Protein AF-A0A086QEW6-F1 (afdb_monomer_lite)

Structure (mmCIF, N/CA/C/O backbone):
data_AF-A0A086QEW6-F1
#
_entry.id   AF-A0A086QEW6-F1
#
loop_
_atom_site.group_PDB
_atom_site.id
_atom_site.type_symbol
_atom_site.label_atom_id
_atom_site.label_alt_id
_atom_site.label_comp_id
_atom_site.label_asym_id
_atom_site.label_entity_id
_atom_site.label_seq_id
_atom_site.pdbx_PDB_ins_code
_atom_site.Cartn_x
_atom_site.Cartn_y
_atom_site.Cartn_z
_atom_site.occupancy
_atom_site.B_iso_or_equiv
_atom_site.auth_seq_id
_atom_site.auth_comp_id
_atom_site.auth_asym_id
_atom_site.auth_atom_id
_atom_site.pdbx_PDB_model_num
ATOM 1 N N . MET A 1 1 ? -3.898 66.338 -15.131 1.00 36.84 1 MET A N 1
ATOM 2 C CA . MET A 1 1 ? -3.614 65.567 -13.902 1.00 36.84 1 MET A CA 1
ATOM 3 C C . MET A 1 1 ? -2.207 65.003 -14.066 1.00 36.84 1 MET A C 1
ATOM 5 O O . MET A 1 1 ? -2.053 64.016 -14.761 1.00 36.84 1 MET A O 1
ATOM 9 N N . ALA A 1 2 ? -1.176 65.833 -13.864 1.00 29.80 2 ALA A N 1
ATOM 10 C CA . ALA A 1 2 ? -0.427 65.962 -12.598 1.00 29.80 2 ALA A CA 1
ATOM 11 C C . ALA A 1 2 ? 0.263 64.630 -12.236 1.00 29.80 2 ALA A C 1
ATOM 13 O O . ALA A 1 2 ? -0.422 63.627 -12.125 1.00 29.80 2 ALA A O 1
ATOM 14 N N . GLY A 1 3 ? 1.574 64.505 -12.060 1.00 29.88 3 GLY A N 1
ATOM 15 C CA . GLY A 1 3 ? 2.695 65.442 -12.003 1.00 29.88 3 GLY A CA 1
ATOM 16 C C . GLY A 1 3 ? 3.994 64.651 -12.266 1.00 29.88 3 GLY A C 1
ATOM 17 O O . GLY A 1 3 ? 3.956 63.431 -12.387 1.00 29.88 3 GLY A O 1
ATOM 18 N N . LEU A 1 4 ? 5.103 65.336 -12.563 1.00 32.19 4 LEU A N 1
ATOM 19 C CA . LEU A 1 4 ? 6.186 65.602 -11.592 1.00 32.19 4 LEU A CA 1
ATOM 20 C C . LEU A 1 4 ? 6.833 64.292 -11.116 1.00 32.19 4 LEU A C 1
ATOM 22 O O . LEU A 1 4 ? 6.209 63.511 -10.416 1.00 32.19 4 LEU A O 1
ATOM 26 N N . ALA A 1 5 ? 8.068 63.967 -11.486 1.00 34.91 5 ALA A N 1
ATOM 27 C CA . ALA A 1 5 ? 9.321 64.542 -10.979 1.00 34.91 5 ALA A CA 1
ATOM 28 C C . ALA A 1 5 ? 10.409 63.494 -11.349 1.00 34.91 5 ALA A C 1
ATOM 30 O O . ALA A 1 5 ? 10.076 62.327 -11.514 1.00 34.91 5 ALA A O 1
ATOM 31 N N . SER A 1 6 ? 11.713 63.715 -11.468 1.00 31.14 6 SER A N 1
ATOM 32 C CA . SER A 1 6 ? 12.613 64.840 -11.256 1.00 31.14 6 SER A CA 1
ATOM 33 C C . SER A 1 6 ? 14.018 64.305 -11.596 1.00 31.14 6 SER A C 1
ATOM 35 O O . SER A 1 6 ? 14.408 63.256 -11.097 1.00 31.14 6 SER A O 1
ATOM 37 N N . LEU A 1 7 ? 14.727 65.027 -12.463 1.00 31.92 7 LEU A N 1
ATOM 38 C CA . LEU A 1 7 ? 16.133 65.456 -12.338 1.00 31.92 7 LEU A CA 1
ATOM 39 C C . LEU A 1 7 ? 17.183 64.534 -11.685 1.00 31.92 7 LEU A C 1
ATOM 41 O O . LEU A 1 7 ? 17.153 64.314 -10.479 1.00 31.92 7 LEU A O 1
ATOM 45 N N . ALA A 1 8 ? 18.227 64.221 -12.465 1.00 32.44 8 ALA A N 1
ATOM 46 C CA . ALA A 1 8 ? 19.646 64.558 -12.215 1.00 32.44 8 ALA A CA 1
ATOM 47 C C . ALA A 1 8 ? 20.448 64.065 -13.445 1.00 32.44 8 ALA A C 1
ATOM 49 O O . ALA A 1 8 ? 20.513 62.867 -13.688 1.00 32.44 8 ALA A O 1
ATOM 50 N N . SER A 1 9 ? 20.803 64.901 -14.431 1.00 31.95 9 SER A N 1
ATOM 51 C CA . SER A 1 9 ? 21.969 65.813 -14.470 1.00 31.95 9 SER A CA 1
ATOM 52 C C . SER A 1 9 ? 23.297 65.096 -14.144 1.00 31.95 9 SER A C 1
ATOM 54 O O . SER A 1 9 ? 23.337 64.287 -13.232 1.00 31.95 9 SER A O 1
ATOM 56 N N . VAL A 1 10 ? 24.454 65.298 -14.777 1.00 34.16 10 VAL A N 1
ATOM 57 C CA . VAL A 1 10 ? 24.991 66.145 -15.859 1.00 34.16 10 VAL A CA 1
ATOM 58 C C . VAL A 1 10 ? 26.466 65.688 -15.992 1.00 34.16 10 VAL A C 1
ATOM 60 O O . VAL A 1 10 ? 27.048 65.245 -15.004 1.00 34.16 10 VAL A O 1
ATOM 63 N N . GLY A 1 11 ? 27.100 65.839 -17.162 1.00 31.45 11 GLY A N 1
ATOM 64 C CA . GLY A 1 11 ? 28.573 65.835 -17.276 1.00 31.45 11 GLY A CA 1
ATOM 65 C C . GLY A 1 11 ? 29.092 65.132 -18.533 1.00 31.45 11 GLY A C 1
ATOM 66 O O . GLY A 1 11 ? 29.383 63.946 -18.500 1.00 31.45 11 GLY A O 1
ATOM 67 N N . ALA A 1 12 ? 29.020 65.770 -19.705 1.00 34.31 12 ALA A N 1
ATOM 68 C CA . ALA A 1 12 ? 30.119 66.553 -20.301 1.00 34.31 12 ALA A CA 1
ATOM 69 C C . ALA A 1 12 ? 31.314 65.670 -20.733 1.00 34.31 12 ALA A C 1
ATOM 71 O O . ALA A 1 12 ? 32.112 65.225 -19.922 1.00 34.31 12 ALA A O 1
ATOM 72 N N . LEU A 1 13 ? 31.357 65.250 -22.003 1.00 35.09 13 LEU A N 1
ATOM 73 C CA . LEU A 1 13 ? 32.119 65.906 -23.083 1.00 35.09 13 LEU A CA 1
ATOM 74 C C . LEU A 1 13 ? 33.605 66.121 -22.756 1.00 35.09 13 LEU A C 1
ATOM 76 O O . LEU A 1 13 ? 33.936 67.005 -21.978 1.00 35.09 13 LEU A O 1
ATOM 80 N N . ARG A 1 14 ? 34.473 65.430 -23.507 1.00 31.11 14 ARG A N 1
ATOM 81 C CA . ARG A 1 14 ? 35.372 65.987 -24.547 1.00 31.11 14 ARG A CA 1
ATOM 82 C C . ARG A 1 14 ? 36.766 65.360 -24.510 1.00 31.11 14 ARG A C 1
ATOM 84 O O . ARG A 1 14 ? 37.541 65.605 -23.601 1.00 31.11 14 ARG A O 1
ATOM 91 N N . GLY A 1 15 ? 37.098 64.728 -25.636 1.00 35.12 15 GLY A N 1
ATOM 92 C CA . GLY A 1 15 ? 38.413 64.820 -26.265 1.00 35.12 15 GLY A CA 1
ATOM 93 C C . GLY A 1 15 ? 39.484 63.864 -25.755 1.00 35.12 15 GLY A C 1
ATOM 94 O O . GLY A 1 15 ? 40.016 64.062 -24.678 1.00 35.12 15 GLY A O 1
ATOM 95 N N . MET A 1 16 ? 39.906 62.926 -26.609 1.00 34.25 16 MET A N 1
ATOM 96 C CA . MET A 1 16 ? 41.301 62.852 -27.069 1.00 34.25 16 MET A CA 1
ATOM 97 C C . MET A 1 16 ? 41.487 61.740 -28.113 1.00 34.25 16 MET A C 1
ATOM 99 O O . MET A 1 16 ? 41.335 60.562 -27.834 1.00 34.25 16 MET A O 1
ATOM 103 N N . ARG A 1 17 ? 41.803 62.203 -29.328 1.00 31.56 17 ARG A N 1
ATOM 104 C CA . ARG A 1 17 ? 42.770 61.679 -30.309 1.00 31.56 17 ARG A CA 1
ATOM 105 C C . ARG A 1 17 ? 42.848 60.164 -30.565 1.00 31.56 17 ARG A C 1
ATOM 107 O O . ARG A 1 17 ? 43.294 59.381 -29.738 1.00 31.56 17 ARG A O 1
ATOM 114 N N . LEU A 1 18 ? 42.584 59.835 -31.831 1.00 43.19 18 LEU A N 1
ATOM 115 C CA . LEU A 1 18 ? 43.129 58.695 -32.573 1.00 43.19 18 LEU A CA 1
ATOM 116 C C . LEU A 1 18 ? 44.642 58.531 -32.319 1.00 43.19 18 LEU A C 1
ATOM 118 O O . LEU A 1 18 ? 45.401 59.480 -32.517 1.00 43.19 18 LEU A O 1
ATOM 122 N N . VAL A 1 19 ? 45.069 57.323 -31.943 1.00 48.19 19 VAL A N 1
ATOM 123 C CA . VAL A 1 19 ? 46.477 56.887 -31.893 1.00 48.19 19 VAL A CA 1
ATOM 124 C C . VAL A 1 19 ? 46.577 55.542 -32.639 1.00 48.19 19 VAL A C 1
ATOM 126 O O . VAL A 1 19 ? 45.661 54.727 -32.511 1.00 48.19 19 VAL A O 1
ATOM 129 N N . PRO A 1 20 ? 47.608 55.328 -33.483 1.00 41.19 20 PRO A N 1
ATOM 130 C CA . PRO A 1 20 ? 47.585 54.319 -34.537 1.00 41.19 20 PRO A CA 1
ATOM 131 C C . PRO A 1 20 ? 47.964 52.911 -34.061 1.00 41.19 20 PRO A C 1
ATOM 133 O O . PRO A 1 20 ? 48.562 52.704 -33.008 1.00 41.19 20 PRO A O 1
ATOM 136 N N . ALA A 1 21 ? 47.616 51.939 -34.902 1.00 46.97 21 ALA A N 1
ATOM 137 C CA . ALA A 1 21 ? 47.923 50.525 -34.766 1.00 46.97 21 ALA A CA 1
ATOM 138 C C . ALA A 1 21 ? 49.437 50.245 -34.757 1.00 46.97 21 ALA A C 1
ATOM 140 O O . ALA A 1 21 ? 50.081 50.409 -35.787 1.00 46.97 21 ALA A O 1
ATOM 141 N N . ALA A 1 22 ? 49.979 49.774 -33.627 1.00 47.50 22 ALA A N 1
ATOM 142 C CA . ALA A 1 22 ? 51.175 48.921 -33.559 1.00 47.50 22 ALA A CA 1
ATOM 143 C C . ALA A 1 22 ? 51.488 48.514 -32.105 1.00 47.50 22 ALA A C 1
ATOM 145 O O . ALA A 1 22 ? 52.197 49.238 -31.419 1.00 47.50 22 ALA A O 1
ATOM 146 N N . HIS A 1 23 ? 50.996 47.354 -31.655 1.00 39.06 23 HIS A N 1
ATOM 147 C CA . HIS A 1 23 ? 51.712 46.392 -30.788 1.00 39.06 23 HIS A CA 1
ATOM 148 C C . HIS A 1 23 ? 50.761 45.250 -30.402 1.00 39.06 23 HIS A C 1
ATOM 150 O O . HIS A 1 23 ? 50.072 45.279 -29.384 1.00 39.06 23 HIS A O 1
ATOM 156 N N . LEU A 1 24 ? 50.708 44.232 -31.259 1.00 44.16 24 LEU A N 1
ATOM 157 C CA . LEU A 1 24 ? 50.119 42.936 -30.941 1.00 44.16 24 LEU A CA 1
ATOM 158 C C . LEU A 1 24 ? 51.114 42.155 -30.071 1.00 44.16 24 LEU A C 1
ATOM 160 O O . LEU A 1 24 ? 51.988 41.469 -30.593 1.00 44.16 24 LEU A O 1
ATOM 164 N N . LEU A 1 25 ? 50.978 42.249 -28.749 1.00 43.09 25 LEU A N 1
ATOM 165 C CA . LEU A 1 25 ? 51.459 41.203 -27.847 1.00 43.09 25 LEU A CA 1
ATOM 166 C C . LEU A 1 25 ? 50.307 40.219 -27.641 1.00 43.09 25 LEU A C 1
ATOM 168 O O . LEU A 1 25 ? 49.244 40.624 -27.165 1.00 43.09 25 LEU A O 1
ATOM 172 N N . PRO A 1 26 ? 50.459 38.939 -28.004 1.00 41.91 26 PRO A N 1
ATOM 173 C CA . PRO A 1 26 ? 49.378 38.003 -27.827 1.00 41.91 26 PRO A CA 1
ATOM 174 C C . PRO A 1 26 ? 49.356 37.564 -26.359 1.00 41.91 26 PRO A C 1
ATOM 176 O O . PRO A 1 26 ? 50.238 36.844 -25.894 1.00 41.91 26 PRO A O 1
ATOM 179 N N . LEU A 1 27 ? 48.321 37.979 -25.628 1.00 40.12 27 LEU A N 1
ATOM 180 C CA . LEU A 1 27 ? 47.919 37.356 -24.367 1.00 40.12 27 LEU A CA 1
ATOM 181 C C . LEU A 1 27 ? 47.391 35.941 -24.668 1.00 40.12 27 LEU A C 1
ATOM 183 O O . LEU A 1 27 ? 46.189 35.687 -24.645 1.00 40.12 27 LEU A O 1
ATOM 187 N N . HIS A 1 28 ? 48.293 35.011 -24.994 1.00 45.78 28 HIS A N 1
ATOM 188 C CA . HIS A 1 28 ? 47.979 33.588 -24.990 1.00 45.78 28 HIS A CA 1
ATOM 189 C C . HIS A 1 28 ? 47.796 33.146 -23.538 1.00 45.78 28 HIS A C 1
ATOM 191 O O . HIS A 1 28 ? 48.742 33.049 -22.762 1.00 45.78 28 HIS A O 1
ATOM 197 N N . SER A 1 29 ? 46.531 32.924 -23.193 1.00 43.59 29 SER A N 1
ATOM 198 C CA . SER A 1 29 ? 46.021 31.974 -22.205 1.00 43.59 29 SER A CA 1
ATOM 199 C C . SER A 1 29 ? 47.077 31.142 -21.459 1.00 43.59 29 SER A C 1
ATOM 201 O O . SER A 1 29 ? 47.408 30.028 -21.865 1.00 43.59 29 SER A O 1
ATOM 203 N N . ALA A 1 30 ? 47.483 31.599 -20.277 1.00 44.16 30 ALA A N 1
ATOM 204 C CA . ALA A 1 30 ? 47.974 30.708 -19.231 1.00 44.16 30 ALA A CA 1
ATOM 205 C C . ALA A 1 30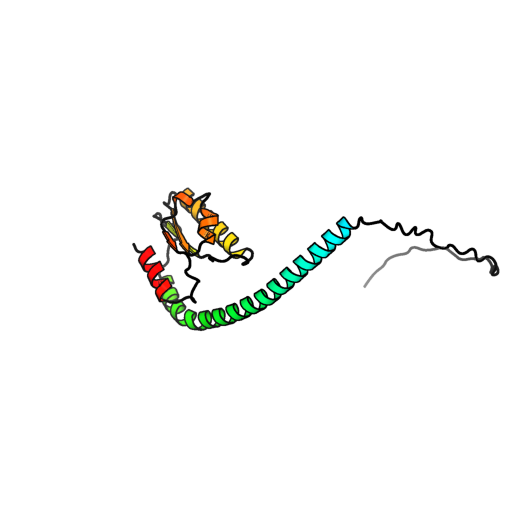 ? 46.778 30.027 -18.536 1.00 44.16 30 ALA A C 1
ATOM 207 O O . ALA A 1 30 ? 46.576 30.156 -17.333 1.00 44.16 30 ALA A O 1
ATOM 208 N N . PHE A 1 31 ? 45.943 29.318 -19.302 1.00 41.59 31 PHE A N 1
ATOM 209 C CA . PHE A 1 31 ? 45.064 28.304 -18.727 1.00 41.59 31 PHE A CA 1
ATOM 210 C C . PHE A 1 31 ? 45.876 27.016 -18.735 1.00 41.59 31 PHE A C 1
ATOM 212 O O . PHE A 1 31 ? 45.878 26.269 -19.712 1.00 41.59 31 PHE A O 1
ATOM 219 N N . GLY A 1 32 ? 46.652 26.806 -17.671 1.00 42.47 32 GLY A N 1
ATOM 220 C CA . GLY A 1 32 ? 47.326 25.536 -17.455 1.00 42.47 32 GLY A CA 1
ATOM 221 C C . GLY A 1 32 ? 46.281 24.427 -17.508 1.00 42.47 32 GLY A C 1
ATOM 222 O O . GLY A 1 32 ? 45.446 24.308 -16.611 1.00 42.47 32 GLY A O 1
ATOM 223 N N . GLN A 1 33 ? 46.296 23.623 -18.572 1.00 54.97 33 GLN A N 1
ATOM 224 C CA . GLN A 1 33 ? 45.617 22.339 -18.565 1.00 54.97 33 GLN A CA 1
ATOM 225 C C . GLN A 1 33 ? 46.345 21.478 -17.542 1.00 54.97 33 GLN A C 1
ATOM 227 O O . GLN A 1 33 ? 47.339 20.820 -17.836 1.00 54.97 33 GLN A O 1
ATOM 232 N N . GLN A 1 34 ? 45.852 21.507 -16.309 1.00 50.34 34 GLN A N 1
ATOM 233 C CA . GLN A 1 34 ? 46.207 20.523 -15.310 1.00 50.34 34 GLN A CA 1
ATOM 234 C C . GLN A 1 34 ? 45.609 19.190 -15.773 1.00 50.34 34 GLN A C 1
ATOM 236 O O . GLN A 1 34 ? 44.465 18.853 -15.461 1.00 50.34 34 GLN A O 1
ATOM 241 N N . THR A 1 35 ? 46.369 18.441 -16.571 1.00 52.75 35 THR A N 1
ATOM 242 C CA . THR A 1 35 ? 46.098 17.040 -16.886 1.00 52.75 35 THR A CA 1
ATOM 243 C C . THR A 1 35 ? 46.203 16.257 -15.586 1.00 52.75 35 THR A C 1
ATOM 245 O O . THR A 1 35 ? 47.265 15.826 -15.145 1.00 52.75 35 THR A O 1
ATOM 248 N N . ARG A 1 36 ? 45.066 16.122 -14.900 1.00 59.59 36 ARG A N 1
ATOM 249 C CA . ARG A 1 36 ? 44.943 15.211 -13.769 1.00 59.59 36 ARG A CA 1
ATOM 250 C C . ARG A 1 36 ? 45.130 13.800 -14.315 1.00 59.59 36 ARG A C 1
ATOM 252 O O . ARG A 1 36 ? 44.226 13.256 -14.944 1.00 59.59 36 ARG A O 1
ATOM 259 N N . ASN A 1 37 ? 46.313 13.232 -14.094 1.00 56.97 37 ASN A N 1
ATOM 260 C CA . ASN A 1 37 ? 46.595 11.824 -14.338 1.00 56.97 37 ASN A CA 1
ATOM 261 C C . ASN A 1 37 ? 45.726 10.991 -13.387 1.00 56.97 37 ASN A C 1
ATOM 263 O O . ASN A 1 37 ? 46.140 10.659 -12.280 1.00 56.97 37 ASN A O 1
ATOM 267 N N . PHE A 1 38 ? 44.489 10.699 -13.795 1.00 61.25 38 PHE A N 1
ATOM 268 C CA . PHE A 1 38 ? 43.650 9.729 -13.104 1.00 61.25 38 PHE A CA 1
ATOM 269 C C . PHE A 1 38 ? 44.344 8.374 -13.209 1.00 61.25 38 PHE A C 1
ATOM 271 O O . PHE A 1 38 ? 44.594 7.884 -14.314 1.00 61.25 38 PHE A O 1
ATOM 278 N N . GLY A 1 39 ? 44.685 7.777 -12.066 1.00 63.72 39 GLY A N 1
ATOM 279 C CA . GLY A 1 39 ? 45.260 6.440 -12.047 1.00 63.72 39 GLY A CA 1
ATOM 280 C C . GLY A 1 39 ? 44.331 5.476 -12.787 1.00 63.72 39 GLY A C 1
ATOM 281 O O . GLY A 1 39 ? 43.107 5.580 -12.692 1.00 63.72 39 GLY A O 1
ATOM 282 N N . ALA A 1 40 ? 44.886 4.513 -13.526 1.00 64.56 40 ALA A N 1
ATOM 283 C CA . ALA A 1 40 ? 44.100 3.5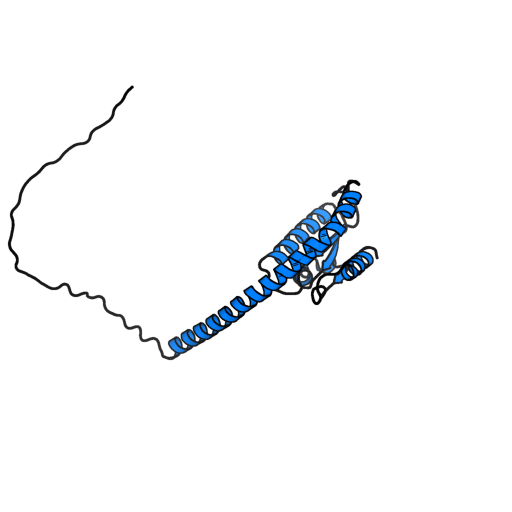53 -14.311 1.00 64.56 40 ALA A CA 1
ATOM 284 C C . ALA A 1 40 ? 43.039 2.788 -13.479 1.00 64.56 40 ALA A C 1
ATOM 286 O O . ALA A 1 40 ? 42.080 2.258 -14.041 1.00 64.56 40 ALA A O 1
ATOM 287 N N . GLY A 1 41 ? 43.188 2.744 -12.147 1.00 71.31 41 GLY A N 1
ATOM 288 C CA . GLY A 1 41 ? 42.181 2.242 -11.206 1.00 71.31 41 GLY A CA 1
ATOM 289 C C . GLY A 1 41 ? 40.918 3.109 -11.117 1.00 71.31 41 GLY A C 1
ATOM 290 O O . GLY A 1 41 ? 39.812 2.569 -11.154 1.00 71.31 41 GLY A O 1
ATOM 291 N N . ASP A 1 42 ? 41.050 4.436 -11.106 1.00 80.25 42 ASP A N 1
ATOM 292 C CA . ASP A 1 42 ? 39.919 5.368 -10.987 1.00 80.25 42 ASP A CA 1
ATOM 293 C C . ASP A 1 42 ? 39.044 5.354 -12.243 1.00 80.25 42 ASP A C 1
ATOM 295 O O . ASP A 1 42 ? 37.813 5.296 -12.164 1.00 80.25 42 ASP A O 1
ATOM 299 N N . LEU A 1 43 ? 39.671 5.306 -13.423 1.00 85.75 43 LEU A N 1
ATOM 300 C CA . LEU A 1 43 ? 38.963 5.222 -14.704 1.00 85.75 43 LEU A CA 1
ATOM 301 C C . LEU A 1 43 ? 38.149 3.924 -14.824 1.00 85.75 43 LEU A C 1
ATOM 303 O O . LEU A 1 43 ? 37.014 3.942 -15.308 1.00 85.75 43 LEU A O 1
ATOM 307 N N . LYS A 1 44 ? 38.685 2.802 -14.323 1.00 87.69 44 LYS A N 1
ATOM 308 C CA . LYS A 1 44 ? 37.976 1.512 -14.286 1.00 87.69 44 LYS A CA 1
ATOM 309 C C . LYS A 1 44 ? 36.763 1.554 -13.353 1.00 87.69 44 LYS A C 1
ATOM 311 O O . LYS A 1 44 ? 35.699 1.056 -13.726 1.00 87.69 44 LYS A O 1
ATOM 316 N N . ILE A 1 45 ? 36.883 2.180 -12.180 1.00 92.31 45 ILE A N 1
ATOM 317 C CA . ILE A 1 45 ? 35.771 2.324 -11.224 1.00 92.31 45 ILE A CA 1
ATOM 318 C C . ILE A 1 45 ? 34.650 3.184 -11.821 1.00 92.31 45 ILE A C 1
ATOM 320 O O . ILE A 1 45 ? 33.473 2.816 -11.741 1.00 92.31 45 ILE A O 1
ATOM 324 N N . VAL A 1 46 ? 34.994 4.305 -12.459 1.00 93.12 46 VAL A N 1
ATOM 325 C CA . VAL A 1 46 ? 34.011 5.181 -13.117 1.00 93.12 46 VAL A CA 1
ATOM 326 C C . VAL A 1 46 ? 33.316 4.450 -14.268 1.00 93.12 46 VAL A C 1
ATOM 328 O O . VAL A 1 46 ? 32.084 4.454 -14.337 1.00 93.12 46 VAL A O 1
ATOM 331 N N . ALA A 1 47 ? 34.068 3.742 -15.116 1.00 91.25 47 ALA A N 1
ATOM 332 C CA . ALA A 1 47 ? 33.500 2.948 -16.205 1.00 91.25 47 ALA A CA 1
ATOM 333 C C . ALA A 1 47 ? 32.545 1.850 -15.693 1.00 91.25 47 ALA A C 1
ATOM 335 O O . ALA A 1 47 ? 31.454 1.664 -16.244 1.00 91.25 47 ALA A O 1
ATOM 336 N N . ALA A 1 48 ? 32.902 1.169 -14.598 1.00 95.06 48 ALA A N 1
ATOM 337 C CA . ALA A 1 48 ? 32.043 0.175 -13.958 1.00 95.06 48 ALA A CA 1
ATOM 338 C C . ALA A 1 48 ? 30.740 0.799 -13.424 1.00 95.06 48 ALA A C 1
ATOM 340 O O . ALA A 1 48 ? 29.653 0.280 -13.694 1.00 95.06 48 ALA A O 1
ATOM 341 N N . ARG A 1 49 ? 30.815 1.955 -12.746 1.00 95.19 49 ARG A N 1
ATOM 342 C CA . ARG A 1 49 ? 29.627 2.692 -12.273 1.00 95.19 49 ARG A CA 1
ATOM 343 C C . ARG A 1 49 ? 28.719 3.107 -13.428 1.00 95.19 49 ARG A C 1
ATOM 345 O O . ARG A 1 49 ? 27.509 2.899 -13.351 1.00 95.19 49 ARG A O 1
ATOM 352 N N . MET A 1 50 ? 29.285 3.626 -14.519 1.00 95.25 50 MET A N 1
ATOM 353 C CA . MET A 1 50 ? 28.516 3.991 -15.714 1.00 95.25 50 MET A CA 1
ATOM 354 C C . MET A 1 50 ? 27.780 2.786 -16.306 1.00 95.25 50 MET A C 1
ATOM 356 O O . MET A 1 50 ? 26.615 2.910 -16.692 1.00 95.25 50 MET A O 1
ATOM 360 N N . LYS A 1 51 ? 28.424 1.613 -16.356 1.00 96.75 51 LYS A N 1
ATOM 361 C CA . LYS A 1 51 ? 27.790 0.374 -16.829 1.00 96.75 51 LYS A CA 1
ATOM 362 C C . LYS A 1 51 ? 26.616 -0.031 -15.931 1.00 96.75 51 LYS A C 1
ATOM 364 O O . LYS A 1 51 ? 25.532 -0.309 -16.448 1.00 96.75 51 LYS A O 1
ATOM 369 N N . SER A 1 52 ? 26.795 0.005 -14.609 1.00 97.62 52 SER A N 1
ATOM 370 C CA . SER A 1 52 ? 25.741 -0.326 -13.639 1.00 97.62 52 SER A CA 1
ATOM 371 C C . SER A 1 52 ? 24.553 0.634 -13.717 1.00 97.62 52 SER A C 1
ATOM 373 O O . SER A 1 52 ? 23.414 0.183 -13.829 1.00 97.62 52 SER A O 1
ATOM 375 N N . VAL A 1 53 ? 24.795 1.950 -13.750 1.00 97.88 53 VAL A N 1
ATOM 376 C CA . VAL A 1 53 ? 23.724 2.960 -13.850 1.00 97.88 53 VAL A CA 1
ATOM 377 C C . VAL A 1 53 ? 22.963 2.833 -15.170 1.00 97.88 53 VAL A C 1
ATOM 379 O O . VAL A 1 53 ? 21.734 2.880 -15.166 1.00 97.88 53 VAL A O 1
ATOM 382 N N . LYS A 1 54 ? 23.653 2.590 -16.295 1.00 97.69 54 LYS A N 1
ATOM 383 C CA . LYS A 1 54 ? 22.995 2.329 -17.590 1.00 97.69 54 LYS A CA 1
ATOM 384 C C . LYS A 1 54 ? 22.113 1.076 -17.542 1.00 97.69 54 LYS A C 1
ATOM 386 O O . LYS A 1 54 ? 21.031 1.079 -18.127 1.00 97.69 54 LYS A O 1
ATOM 391 N N . SER A 1 55 ? 22.544 0.021 -16.845 1.00 97.69 55 SER A N 1
ATOM 392 C CA . SER A 1 55 ? 21.738 -1.194 -16.656 1.00 97.69 55 SER A CA 1
ATOM 393 C C . SER A 1 55 ? 20.489 -0.919 -15.813 1.00 97.69 55 SER A C 1
ATOM 395 O O . SER A 1 55 ? 19.373 -1.191 -16.258 1.00 97.69 55 SER A O 1
ATOM 397 N N . ILE A 1 56 ? 20.654 -0.268 -14.654 1.00 97.62 56 ILE A N 1
ATOM 398 C CA . ILE A 1 56 ? 19.543 0.137 -13.776 1.00 97.62 56 ILE A CA 1
ATOM 399 C C . ILE A 1 56 ? 18.557 1.029 -14.542 1.00 97.62 56 ILE A C 1
ATOM 401 O O . ILE A 1 56 ? 17.351 0.812 -14.473 1.00 97.62 56 ILE A O 1
ATOM 405 N N . GLN A 1 57 ? 19.044 1.978 -15.348 1.00 97.81 57 GLN A N 1
ATOM 406 C CA . GLN A 1 57 ? 18.196 2.846 -16.168 1.00 97.81 57 GLN A CA 1
ATOM 407 C C . GLN A 1 57 ? 17.339 2.051 -17.167 1.00 97.81 57 GLN A C 1
ATOM 409 O O . GLN A 1 57 ? 16.161 2.367 -17.340 1.00 97.81 57 GLN A O 1
ATOM 414 N N . LYS A 1 58 ? 17.899 1.023 -17.821 1.00 97.88 58 LYS A N 1
ATOM 415 C CA . LYS A 1 58 ? 17.145 0.149 -18.737 1.00 97.88 58 LYS A CA 1
ATOM 416 C C . LYS A 1 58 ? 16.065 -0.639 -17.994 1.00 97.88 58 LYS A C 1
ATOM 418 O O . LYS A 1 58 ? 14.921 -0.648 -18.447 1.00 97.88 58 LYS A O 1
ATOM 423 N N . ILE A 1 59 ? 16.402 -1.225 -16.842 1.00 96.62 59 ILE A N 1
ATOM 424 C CA . ILE A 1 59 ? 15.453 -1.970 -15.998 1.00 96.62 59 ILE A CA 1
ATOM 425 C C . ILE A 1 59 ? 14.312 -1.050 -15.552 1.00 96.62 59 ILE A C 1
ATOM 427 O O . ILE A 1 59 ? 13.146 -1.385 -15.744 1.00 96.62 59 ILE A O 1
ATOM 431 N N . THR A 1 60 ? 14.621 0.148 -15.049 1.00 97.50 60 THR A N 1
ATOM 432 C CA . THR A 1 60 ? 13.606 1.112 -14.600 1.00 97.50 60 THR A CA 1
ATOM 433 C C . THR A 1 60 ? 12.718 1.592 -15.749 1.00 97.50 60 THR A C 1
ATOM 435 O O . THR A 1 60 ? 11.507 1.716 -15.570 1.00 97.50 60 THR A O 1
ATOM 438 N N . LYS A 1 61 ? 13.270 1.813 -16.952 1.00 97.00 61 LYS A N 1
ATOM 439 C CA . LYS A 1 61 ? 12.471 2.149 -18.146 1.00 97.00 61 LYS A CA 1
ATOM 440 C C . LYS A 1 61 ? 11.505 1.023 -18.517 1.00 97.00 61 LYS A C 1
ATOM 442 O O . LYS A 1 61 ? 10.329 1.293 -18.756 1.00 97.00 61 LYS A O 1
ATOM 447 N N . ALA A 1 62 ? 11.974 -0.224 -18.516 1.00 97.19 62 ALA A N 1
ATOM 448 C CA . ALA A 1 62 ? 11.122 -1.382 -18.764 1.00 97.19 62 ALA A CA 1
ATOM 449 C C . ALA A 1 62 ? 10.032 -1.512 -17.686 1.00 97.19 62 ALA A C 1
ATOM 451 O O . ALA A 1 62 ? 8.848 -1.604 -18.009 1.00 97.19 62 ALA A O 1
ATOM 452 N N . MET A 1 63 ? 10.404 -1.415 -16.404 1.00 96.62 63 MET A N 1
ATOM 453 C CA . MET A 1 63 ? 9.461 -1.475 -15.285 1.00 96.62 63 MET A CA 1
ATOM 454 C C . MET A 1 63 ? 8.425 -0.349 -15.328 1.00 96.62 63 MET A C 1
ATOM 456 O O . MET A 1 63 ? 7.267 -0.605 -15.010 1.00 96.62 63 MET A O 1
ATOM 460 N N . LYS A 1 64 ? 8.786 0.863 -15.775 1.00 97.19 64 LYS A N 1
ATOM 461 C CA . LYS A 1 64 ? 7.831 1.967 -15.975 1.00 97.19 64 LYS A CA 1
ATOM 462 C C . LYS A 1 64 ? 6.732 1.581 -16.967 1.00 97.19 64 LYS A C 1
ATOM 464 O O . LYS A 1 64 ? 5.561 1.830 -16.694 1.00 97.19 64 LYS A O 1
ATOM 469 N N . MET A 1 65 ? 7.086 0.945 -18.086 1.00 96.75 65 MET A N 1
ATOM 470 C CA . MET A 1 65 ? 6.104 0.482 -19.077 1.00 96.75 65 MET A CA 1
ATOM 471 C C . MET A 1 65 ? 5.244 -0.668 -18.537 1.00 96.75 65 MET A C 1
ATOM 473 O O . MET A 1 65 ? 4.027 -0.661 -18.718 1.00 96.75 65 MET A O 1
ATOM 477 N N . VAL A 1 66 ? 5.850 -1.618 -17.813 1.00 95.94 66 VAL A N 1
ATOM 478 C CA . VAL A 1 66 ? 5.118 -2.722 -17.165 1.00 95.94 66 VAL A CA 1
ATOM 479 C C . VAL A 1 66 ? 4.120 -2.187 -16.135 1.00 95.94 66 VAL A C 1
ATOM 481 O O . VAL A 1 66 ? 2.963 -2.603 -16.126 1.00 95.94 66 VAL A O 1
ATOM 484 N N . ALA A 1 67 ? 4.543 -1.249 -15.286 1.00 95.06 67 ALA A N 1
ATOM 485 C CA . ALA A 1 67 ? 3.686 -0.619 -14.287 1.00 95.06 67 ALA A CA 1
ATOM 486 C C . ALA A 1 67 ? 2.555 0.186 -14.939 1.00 95.06 67 ALA A C 1
ATOM 488 O O . ALA A 1 67 ? 1.413 0.073 -14.507 1.00 95.06 67 ALA A O 1
ATOM 489 N N . ALA A 1 68 ? 2.838 0.927 -16.016 1.00 96.94 68 ALA A N 1
ATOM 490 C CA . ALA A 1 68 ? 1.816 1.659 -16.763 1.00 96.94 68 ALA A CA 1
ATOM 491 C C . ALA A 1 68 ? 0.760 0.722 -17.377 1.00 96.94 68 ALA A C 1
ATOM 493 O O . ALA A 1 68 ? -0.433 1.011 -17.310 1.00 96.94 68 ALA A O 1
ATOM 494 N N . SER A 1 69 ? 1.177 -0.421 -17.931 1.00 96.94 69 SER A N 1
ATOM 495 C CA . SER A 1 69 ? 0.251 -1.438 -18.448 1.00 96.94 69 SER A CA 1
ATOM 496 C C . SER A 1 69 ? -0.638 -2.018 -17.342 1.00 96.94 69 SER A C 1
ATOM 498 O O . SER A 1 69 ? -1.857 -2.095 -17.500 1.00 96.94 69 SER A O 1
ATOM 500 N N . LYS A 1 70 ? -0.050 -2.352 -16.184 1.00 94.56 70 LYS A N 1
ATOM 501 C CA . LYS A 1 70 ? -0.798 -2.845 -15.016 1.00 94.56 70 LYS A CA 1
ATOM 502 C C . LYS A 1 70 ? -1.792 -1.816 -14.490 1.00 94.56 70 LYS A C 1
ATOM 504 O O . LYS A 1 70 ? -2.955 -2.157 -14.329 1.00 94.56 70 LYS A O 1
ATOM 509 N N . LEU A 1 71 ? -1.374 -0.558 -14.354 1.00 95.44 71 LEU A N 1
ATOM 510 C CA . LEU A 1 71 ? -2.248 0.529 -13.919 1.00 95.44 71 LEU A CA 1
ATOM 511 C C . LEU A 1 71 ? -3.463 0.689 -14.841 1.00 95.44 71 LEU A C 1
ATOM 513 O O . LEU A 1 71 ? -4.575 0.819 -14.348 1.00 95.44 71 LEU A O 1
ATOM 517 N N . ARG A 1 72 ? -3.277 0.610 -16.166 1.00 96.88 72 ARG A N 1
ATOM 518 C CA . ARG A 1 72 ? -4.399 0.651 -17.122 1.00 96.88 72 ARG A CA 1
ATOM 519 C C . ARG A 1 72 ? -5.372 -0.513 -16.927 1.00 96.88 72 ARG A C 1
ATOM 521 O O . ARG A 1 72 ? -6.577 -0.332 -17.066 1.00 96.88 72 ARG A O 1
ATOM 528 N N . MET A 1 73 ? -4.871 -1.714 -16.634 1.00 94.88 73 MET A N 1
ATOM 529 C CA . MET A 1 73 ? -5.740 -2.856 -16.328 1.00 94.88 73 MET A CA 1
ATOM 530 C C . MET A 1 73 ? -6.478 -2.667 -15.000 1.00 94.88 73 MET A C 1
ATOM 532 O O . MET A 1 73 ? -7.655 -3.003 -14.910 1.00 94.88 73 MET A O 1
ATOM 536 N N . ASP A 1 74 ? -5.805 -2.128 -13.987 1.00 94.69 74 ASP A N 1
ATOM 537 C CA . ASP A 1 74 ? -6.378 -1.921 -12.657 1.00 94.69 74 ASP A CA 1
ATOM 538 C C . ASP A 1 74 ? -7.408 -0.784 -12.648 1.00 94.69 74 ASP A C 1
ATOM 540 O O . ASP A 1 74 ? -8.437 -0.913 -11.993 1.00 94.69 74 ASP A O 1
ATOM 544 N N . GLN A 1 75 ? -7.206 0.264 -13.452 1.00 95.88 75 GLN A N 1
ATOM 545 C CA . GLN A 1 75 ? -8.209 1.305 -13.707 1.00 95.88 75 GLN A CA 1
ATOM 546 C C . GLN A 1 75 ? -9.495 0.710 -14.285 1.00 95.88 75 GLN A C 1
ATOM 548 O O . GLN A 1 75 ? -10.562 0.930 -13.724 1.00 95.88 75 GLN A O 1
ATOM 553 N N . ARG A 1 76 ? -9.397 -0.140 -15.318 1.00 95.44 76 ARG A N 1
ATOM 554 C CA . ARG A 1 76 ? -10.578 -0.827 -15.873 1.00 95.44 76 ARG A CA 1
ATOM 555 C C . ARG A 1 76 ? -11.284 -1.710 -14.843 1.00 95.44 76 ARG A C 1
ATOM 557 O O . ARG A 1 76 ? -12.508 -1.762 -14.804 1.00 95.44 76 ARG A O 1
ATOM 564 N N . ARG A 1 77 ? -10.531 -2.415 -13.990 1.00 92.88 77 ARG A N 1
ATOM 565 C CA . ARG A 1 77 ? -11.120 -3.214 -12.898 1.00 92.88 77 ARG A CA 1
ATOM 566 C C . ARG A 1 77 ? -11.850 -2.335 -11.890 1.00 92.88 77 ARG A C 1
ATOM 568 O O . ARG A 1 77 ? -12.914 -2.723 -11.422 1.00 92.88 77 ARG A O 1
ATOM 575 N N . LEU A 1 78 ? -11.286 -1.173 -11.573 1.00 93.06 78 LEU A N 1
ATOM 576 C CA . LEU A 1 78 ? -11.896 -0.213 -10.666 1.00 93.06 78 LEU A CA 1
ATOM 577 C C . LEU A 1 78 ? -13.186 0.365 -11.261 1.00 93.06 78 LEU A C 1
ATOM 579 O O . LEU A 1 78 ? -14.212 0.340 -10.592 1.00 93.06 78 LEU A O 1
ATOM 583 N N . GLU A 1 79 ? -13.165 0.799 -12.520 1.00 94.38 79 GLU A N 1
ATOM 584 C CA . GLU A 1 79 ? -14.345 1.303 -13.241 1.00 94.38 79 GLU A CA 1
ATOM 585 C C . GLU A 1 79 ? -15.476 0.270 -13.289 1.00 94.38 79 GLU A C 1
ATOM 587 O O . GLU A 1 79 ? -16.632 0.614 -13.060 1.00 94.38 79 GLU A O 1
ATOM 592 N N . ASN A 1 80 ? -15.144 -1.008 -13.492 1.00 92.75 80 ASN A N 1
ATOM 593 C CA . ASN A 1 80 ? -16.127 -2.092 -13.492 1.00 92.75 80 ASN A CA 1
ATOM 594 C C . ASN A 1 80 ? -16.623 -2.461 -12.081 1.00 92.75 80 ASN A C 1
ATOM 596 O O . ASN A 1 80 ? -17.754 -2.917 -11.926 1.00 92.75 80 ASN A O 1
ATOM 600 N N . GLY A 1 81 ? -15.788 -2.303 -11.048 1.00 90.50 81 GLY A N 1
ATOM 601 C CA . GLY A 1 81 ? -16.100 -2.709 -9.672 1.00 90.50 81 GLY A CA 1
ATOM 602 C C . GLY A 1 81 ? -16.785 -1.633 -8.823 1.00 90.50 81 GLY A C 1
ATOM 603 O O . GLY A 1 81 ? -17.598 -1.952 -7.955 1.00 90.50 81 GLY A O 1
ATOM 604 N N . LEU A 1 82 ? -16.497 -0.351 -9.063 1.00 90.50 82 LEU A N 1
ATOM 605 C CA . LEU A 1 82 ? -17.076 0.764 -8.305 1.00 90.50 82 LEU A CA 1
ATOM 606 C C . LEU A 1 82 ? -18.614 0.836 -8.359 1.00 90.50 82 LEU A C 1
ATOM 608 O O . LEU A 1 82 ? -19.204 1.121 -7.308 1.00 90.50 82 LEU A O 1
ATOM 612 N N . PRO A 1 83 ? -19.289 0.559 -9.497 1.00 94.06 83 PRO A N 1
ATOM 613 C CA . PRO A 1 83 ? -20.749 0.553 -9.568 1.00 94.06 83 PRO A CA 1
ATOM 614 C C . PRO A 1 83 ? -21.403 -0.451 -8.616 1.00 94.06 83 PRO A C 1
ATOM 616 O O . PRO A 1 83 ? -22.505 -0.203 -8.140 1.00 94.06 83 PRO A O 1
ATOM 619 N N . PHE A 1 84 ? -20.718 -1.551 -8.289 1.00 91.06 84 PHE A N 1
ATOM 620 C CA . PHE A 1 84 ? -21.208 -2.539 -7.329 1.00 91.06 84 PHE A CA 1
ATOM 621 C C . PHE A 1 84 ? -21.070 -2.054 -5.876 1.00 91.06 84 PHE A C 1
ATOM 623 O O . PHE A 1 84 ? -22.006 -2.169 -5.088 1.00 91.06 84 PHE A O 1
ATOM 630 N N . ALA A 1 85 ? -19.923 -1.473 -5.509 1.00 90.88 85 ALA A N 1
ATOM 631 C CA . ALA A 1 85 ? -19.640 -1.088 -4.122 1.00 90.88 85 ALA A CA 1
ATOM 632 C C . ALA A 1 85 ? -20.307 0.234 -3.693 1.00 90.88 85 ALA A C 1
ATOM 634 O O . ALA A 1 85 ? -20.689 0.397 -2.535 1.00 90.88 85 ALA A O 1
ATOM 635 N N . THR A 1 86 ? -20.461 1.188 -4.612 1.00 92.75 86 THR A N 1
ATOM 636 C CA . THR A 1 86 ? -20.906 2.550 -4.268 1.00 92.75 86 THR A CA 1
ATOM 637 C C . THR A 1 86 ? -22.338 2.608 -3.713 1.00 92.75 86 THR A C 1
ATOM 639 O O . THR A 1 86 ? -22.541 3.282 -2.702 1.00 92.75 86 THR A O 1
ATOM 642 N N . PRO A 1 87 ? -23.352 1.941 -4.306 1.00 93.88 87 PRO A N 1
ATOM 643 C CA . PRO A 1 87 ? -24.728 2.030 -3.815 1.00 93.88 87 PRO A CA 1
ATOM 644 C C . PRO A 1 87 ? -24.894 1.421 -2.420 1.00 93.88 87 PRO A C 1
ATOM 646 O O . PRO A 1 87 ? -25.536 2.028 -1.565 1.00 93.88 87 PRO A O 1
ATOM 649 N N . VAL A 1 88 ? -24.265 0.266 -2.166 1.00 91.62 88 VAL A N 1
ATOM 650 C CA . VAL A 1 88 ? -24.319 -0.397 -0.853 1.00 91.62 88 VAL A CA 1
ATOM 651 C C . VAL A 1 88 ? -23.602 0.424 0.218 1.00 91.62 88 VAL A C 1
ATOM 653 O O . VAL A 1 88 ? -24.143 0.614 1.304 1.00 91.62 88 VAL A O 1
ATOM 656 N N . GLN A 1 89 ? -22.442 1.008 -0.099 1.00 91.19 89 GLN A N 1
ATOM 657 C CA . GLN A 1 89 ? -21.739 1.902 0.823 1.00 91.19 89 GLN A CA 1
ATOM 658 C C . GLN A 1 89 ? -22.571 3.143 1.144 1.00 91.19 89 GLN A C 1
ATOM 660 O O . GLN A 1 89 ? -22.704 3.495 2.311 1.00 91.19 89 GLN A O 1
ATOM 665 N N . LYS A 1 90 ? -23.188 3.770 0.135 1.00 93.06 90 LYS A N 1
ATOM 666 C CA . LYS A 1 90 ? -24.069 4.931 0.337 1.00 93.06 90 LYS A CA 1
ATOM 667 C C . LYS A 1 90 ? -25.294 4.596 1.179 1.00 93.06 90 LYS A C 1
ATOM 669 O O . LYS A 1 90 ? -25.735 5.447 1.941 1.00 93.06 90 LYS A O 1
ATOM 674 N N . LEU A 1 91 ? -25.855 3.395 1.036 1.00 94.12 91 LEU A N 1
ATOM 675 C CA . LEU A 1 91 ? -26.985 2.954 1.850 1.00 94.12 91 LEU A CA 1
ATOM 676 C C . LEU A 1 91 ? -26.584 2.826 3.325 1.00 94.12 91 LEU A C 1
ATOM 678 O O . LEU A 1 91 ? -27.275 3.368 4.181 1.00 94.12 91 LEU A O 1
ATOM 682 N N . VAL A 1 92 ? -25.452 2.173 3.608 1.00 91.25 92 VAL A N 1
ATOM 683 C CA . VAL A 1 92 ? -24.958 1.966 4.982 1.00 91.25 92 VAL A CA 1
ATOM 684 C C . VAL A 1 92 ? -24.488 3.276 5.621 1.00 91.25 92 VAL A C 1
ATOM 686 O O . VAL A 1 92 ? -24.767 3.515 6.788 1.00 91.25 92 VAL A O 1
ATOM 689 N N . GLN A 1 93 ? -23.862 4.173 4.855 1.00 91.38 93 GLN A N 1
ATOM 690 C CA . GLN A 1 93 ? -23.413 5.490 5.333 1.00 91.38 93 GLN A CA 1
ATOM 691 C C . GLN A 1 93 ? -24.553 6.429 5.756 1.00 91.38 93 GLN A C 1
ATOM 693 O O . GLN A 1 93 ? -24.288 7.445 6.393 1.00 91.38 93 GLN A O 1
ATOM 698 N N . ARG A 1 94 ? -25.815 6.125 5.414 1.00 91.50 94 ARG A N 1
ATOM 699 C CA . ARG A 1 94 ? -26.974 6.875 5.933 1.00 91.50 94 ARG A CA 1
ATOM 700 C C . ARG A 1 94 ? -27.177 6.664 7.429 1.00 91.50 94 ARG A C 1
ATOM 702 O O . ARG A 1 94 ? -27.832 7.488 8.057 1.00 91.50 94 ARG A O 1
ATOM 709 N N . ILE A 1 95 ? -26.645 5.575 7.977 1.00 91.25 95 ILE A N 1
ATOM 710 C CA . ILE A 1 95 ? -26.601 5.343 9.415 1.00 91.25 95 ILE A CA 1
ATOM 711 C C . ILE A 1 95 ? -25.360 6.088 9.927 1.00 91.25 95 ILE A C 1
ATOM 713 O O . ILE A 1 95 ? -24.244 5.706 9.561 1.00 91.25 95 ILE A O 1
ATOM 717 N N . PRO A 1 96 ? -25.520 7.178 10.700 1.00 84.81 96 PRO A N 1
ATOM 718 C CA . PRO A 1 96 ? -24.380 7.924 11.208 1.00 84.81 96 PRO A CA 1
ATOM 719 C C . PRO A 1 96 ? -23.583 7.038 12.167 1.00 84.81 96 PRO A C 1
ATOM 721 O O . PRO A 1 96 ? -24.151 6.385 13.039 1.00 84.81 96 PRO A O 1
ATOM 724 N N . VAL A 1 97 ? -22.265 7.012 11.984 1.00 85.69 97 VAL A N 1
ATOM 725 C CA . VAL A 1 97 ? -21.333 6.323 12.880 1.00 85.69 97 VAL A CA 1
ATOM 726 C C . VAL A 1 97 ? -20.582 7.387 13.661 1.00 85.69 97 VAL A C 1
ATOM 728 O O . VAL A 1 97 ? -19.911 8.229 13.058 1.00 85.69 97 VAL A O 1
ATOM 731 N N . ASP A 1 98 ? -20.677 7.338 14.986 1.00 82.50 98 ASP A N 1
ATOM 732 C CA . ASP A 1 98 ? -19.955 8.257 15.853 1.00 82.50 98 ASP A CA 1
ATOM 733 C C . ASP A 1 98 ? -18.489 7.816 15.967 1.00 82.50 98 ASP A C 1
ATOM 735 O O . ASP A 1 98 ? -18.187 6.789 16.574 1.00 82.50 98 ASP A O 1
ATOM 739 N N . PRO A 1 99 ? -17.520 8.595 15.453 1.00 75.50 99 PRO A N 1
ATOM 740 C CA . PRO A 1 99 ? -16.111 8.192 15.454 1.00 75.50 99 PRO A CA 1
ATOM 741 C C . PRO A 1 99 ? -15.476 8.201 16.855 1.00 75.50 99 PRO A C 1
ATOM 743 O O . PRO A 1 99 ? -14.307 7.857 16.999 1.00 75.50 99 PRO A O 1
ATOM 746 N N . LYS A 1 100 ? -16.222 8.645 17.875 1.00 74.25 100 LYS A N 1
ATOM 747 C CA . LYS A 1 100 ? -15.790 8.760 19.276 1.00 74.25 100 LYS A CA 1
ATOM 748 C C . LYS A 1 100 ? -16.420 7.699 20.178 1.00 74.25 100 LYS A C 1
ATOM 750 O O . LYS A 1 100 ? -16.294 7.797 21.399 1.00 74.25 100 LYS A O 1
ATOM 755 N N . GLU A 1 101 ? -17.133 6.735 19.603 1.00 77.31 101 GLU A N 1
ATOM 756 C CA . GLU A 1 101 ? -17.711 5.641 20.368 1.00 77.31 101 GLU A CA 1
ATOM 757 C C . GLU A 1 101 ? -16.610 4.889 21.132 1.00 77.31 101 GLU A C 1
ATOM 759 O O . GLU A 1 101 ? -15.528 4.607 20.606 1.00 77.31 101 GLU A O 1
ATOM 764 N N . LYS A 1 102 ? -16.866 4.619 22.415 1.00 76.50 102 LYS A N 1
ATOM 765 C CA . LYS A 1 102 ? -15.926 3.894 23.267 1.00 76.50 102 LYS A CA 1
ATOM 766 C C . LYS A 1 102 ? -16.094 2.403 23.026 1.00 76.50 102 LYS A C 1
ATOM 768 O O . LYS A 1 102 ? -17.175 1.861 23.230 1.00 76.50 102 LYS A O 1
ATOM 773 N N . GLY A 1 103 ? -15.018 1.738 22.626 1.00 83.81 103 GLY A N 1
ATOM 774 C CA . GLY A 1 103 ? -15.060 0.324 22.281 1.00 83.81 103 GLY A CA 1
ATOM 775 C C . GLY A 1 103 ? -13.713 -0.215 21.822 1.00 83.81 103 GLY A C 1
ATOM 776 O O . GLY A 1 103 ? -12.700 0.486 21.827 1.00 83.81 103 GLY A O 1
ATOM 777 N N . THR A 1 104 ? -13.705 -1.488 21.427 1.00 86.94 104 THR A N 1
ATOM 778 C CA . THR A 1 104 ? -12.522 -2.090 20.806 1.00 86.94 104 THR A CA 1
ATOM 779 C C . THR A 1 104 ? -12.450 -1.646 19.347 1.00 86.94 104 THR A C 1
ATOM 781 O O . THR A 1 104 ? -13.274 -2.055 18.533 1.00 86.94 104 THR A O 1
ATOM 784 N N . LEU A 1 105 ? -11.466 -0.815 19.009 1.00 90.75 105 LEU A N 1
ATOM 785 C CA . LEU A 1 105 ? -11.267 -0.312 17.654 1.00 90.75 105 LEU A CA 1
ATOM 786 C C . LEU A 1 105 ? -10.443 -1.304 16.829 1.00 90.75 105 LEU A C 1
ATOM 788 O O . LEU A 1 105 ? -9.293 -1.591 17.161 1.00 90.75 105 LEU A O 1
ATOM 792 N N . ALA A 1 106 ? -10.992 -1.762 15.706 1.00 91.75 106 ALA A N 1
ATOM 793 C CA . ALA A 1 106 ? -10.261 -2.538 14.709 1.00 91.75 106 ALA A CA 1
ATOM 794 C C . ALA A 1 106 ? -9.755 -1.626 13.578 1.00 91.75 106 ALA A C 1
ATOM 796 O O . ALA A 1 106 ? -10.534 -1.097 12.787 1.00 91.75 106 ALA A O 1
ATOM 797 N N . VAL A 1 107 ? -8.436 -1.457 13.467 1.00 92.88 107 VAL A N 1
ATOM 798 C CA . VAL A 1 107 ? -7.800 -0.675 12.397 1.00 92.88 107 VAL A CA 1
ATOM 799 C C . VAL A 1 107 ? -7.359 -1.611 11.277 1.00 92.88 107 VAL A C 1
ATOM 801 O O . VAL A 1 107 ? -6.384 -2.346 11.433 1.00 92.88 107 VAL A O 1
ATOM 804 N N . LEU A 1 108 ? -8.041 -1.557 10.130 1.00 94.12 108 LEU A N 1
ATOM 805 C CA . LEU A 1 108 ? -7.631 -2.255 8.909 1.00 94.12 108 LEU A CA 1
ATOM 806 C C . LEU A 1 108 ? -6.730 -1.358 8.051 1.00 94.12 108 LEU A C 1
ATOM 808 O O . LEU A 1 108 ? -7.192 -0.409 7.419 1.00 94.12 108 LEU A O 1
ATOM 812 N N . ALA A 1 109 ? -5.441 -1.681 7.988 1.00 94.62 109 ALA A N 1
ATOM 813 C CA . ALA A 1 109 ? -4.469 -0.957 7.179 1.00 94.62 109 ALA A CA 1
ATOM 814 C C . ALA A 1 109 ? -4.114 -1.741 5.905 1.00 94.62 109 ALA A C 1
ATOM 816 O O . ALA A 1 109 ? -3.522 -2.823 5.959 1.00 94.62 109 ALA A O 1
ATOM 817 N N . LEU A 1 110 ? -4.459 -1.170 4.748 1.00 94.25 110 LEU A N 1
ATOM 818 C CA . LEU A 1 110 ? -4.204 -1.757 3.432 1.00 94.25 110 LEU A CA 1
ATOM 819 C C . LEU A 1 110 ? -2.854 -1.290 2.874 1.00 94.25 110 LEU A C 1
ATOM 821 O O . LEU A 1 110 ? -2.600 -0.092 2.755 1.00 94.25 110 LEU A O 1
ATOM 825 N N . SER A 1 111 ? -1.988 -2.230 2.503 1.00 94.31 111 SER A N 1
ATOM 826 C CA . SER A 1 111 ? -0.662 -1.960 1.939 1.00 94.31 111 SER A CA 1
ATOM 827 C C . SER A 1 111 ? -0.291 -2.957 0.841 1.00 94.31 111 SER A C 1
ATOM 829 O O . SER A 1 111 ? -1.012 -3.920 0.582 1.00 94.31 111 SER A O 1
ATOM 831 N N . SER A 1 112 ? 0.842 -2.722 0.175 1.00 93.06 112 SER A N 1
ATOM 832 C CA . SER A 1 112 ? 1.384 -3.654 -0.817 1.00 93.06 112 SER A CA 1
ATOM 833 C C . SER A 1 112 ? 2.359 -4.662 -0.205 1.00 93.06 112 SER A C 1
ATOM 835 O O . SER A 1 112 ? 3.023 -4.388 0.791 1.00 93.06 112 SER A O 1
ATOM 837 N N . ASP A 1 113 ? 2.534 -5.803 -0.870 1.00 92.12 113 ASP A N 1
ATOM 838 C CA . ASP A 1 113 ? 3.614 -6.757 -0.565 1.00 92.12 113 ASP A CA 1
ATOM 839 C C . ASP A 1 113 ? 4.946 -6.301 -1.189 1.00 92.12 113 ASP A C 1
ATOM 841 O O . ASP A 1 113 ? 6.036 -6.419 -0.621 1.00 92.12 113 ASP A O 1
ATOM 845 N N . LYS A 1 114 ? 4.854 -5.708 -2.385 1.00 90.88 114 LYS A N 1
ATOM 846 C CA . LYS A 1 114 ? 6.001 -5.277 -3.195 1.00 90.88 114 LYS A CA 1
ATOM 847 C C . LYS A 1 114 ? 6.462 -3.866 -2.827 1.00 90.88 114 LYS A C 1
ATOM 849 O O . LYS A 1 114 ? 5.684 -3.042 -2.351 1.00 90.88 114 LYS A O 1
ATOM 854 N N . GLY A 1 115 ? 7.753 -3.603 -3.045 1.00 91.56 115 GLY A N 1
ATOM 855 C CA . GLY A 1 115 ? 8.372 -2.282 -2.881 1.00 91.56 115 GLY A CA 1
ATOM 856 C C . GLY A 1 115 ? 8.327 -1.422 -4.151 1.00 91.56 115 GLY A C 1
ATOM 857 O O . GLY A 1 115 ? 7.558 -1.696 -5.066 1.00 91.56 115 GLY A O 1
ATOM 858 N N . LEU A 1 116 ? 9.187 -0.395 -4.208 1.00 94.12 116 LEU A N 1
ATOM 859 C CA . LEU A 1 116 ? 9.314 0.558 -5.331 1.00 94.12 116 LEU A CA 1
ATOM 860 C C . LEU A 1 116 ? 8.038 1.376 -5.629 1.00 94.12 116 LEU A C 1
ATOM 862 O O . LEU A 1 116 ? 7.859 1.883 -6.731 1.00 94.12 116 LEU A O 1
ATOM 866 N N . CYS A 1 117 ? 7.172 1.545 -4.627 1.00 92.56 117 CYS A N 1
ATOM 867 C CA . CYS A 1 117 ? 5.902 2.275 -4.700 1.00 92.56 117 CYS A CA 1
ATOM 868 C C . CYS A 1 117 ? 5.990 3.731 -4.195 1.00 92.56 117 CYS A C 1
ATOM 870 O O . CYS A 1 117 ? 4.973 4.340 -3.866 1.00 92.56 117 CYS A O 1
ATOM 872 N N . GLY A 1 118 ? 7.200 4.278 -4.043 1.00 94.19 118 GLY A N 1
ATOM 873 C CA . GLY A 1 118 ? 7.407 5.592 -3.429 1.00 94.19 118 GLY A CA 1
ATOM 874 C C . GLY A 1 118 ? 6.950 5.632 -1.964 1.00 94.19 118 GLY A C 1
ATOM 875 O O . GLY A 1 118 ? 7.275 4.738 -1.185 1.00 94.19 118 GLY A O 1
ATOM 876 N N . GLY A 1 119 ? 6.202 6.674 -1.590 1.00 94.75 119 GLY A N 1
ATOM 877 C CA . GLY A 1 119 ? 5.805 6.952 -0.203 1.00 94.75 119 GLY A CA 1
ATOM 878 C C . GLY A 1 119 ? 4.468 6.359 0.257 1.00 94.75 119 GLY A C 1
ATOM 879 O O . GLY A 1 119 ? 4.115 6.554 1.415 1.00 94.75 119 GLY A O 1
ATOM 880 N N . VAL A 1 120 ? 3.722 5.649 -0.598 1.00 95.94 120 VAL A N 1
ATOM 881 C CA . VAL A 1 120 ? 2.333 5.224 -0.305 1.00 95.94 120 VAL A CA 1
ATOM 882 C C . VAL A 1 120 ? 2.234 4.421 0.996 1.00 95.94 120 VAL A C 1
ATOM 884 O O . VAL A 1 120 ? 1.516 4.812 1.912 1.00 95.94 120 VAL A O 1
ATOM 887 N N . ASN A 1 121 ? 3.028 3.355 1.133 1.00 94.75 121 ASN A N 1
ATOM 888 C CA . ASN A 1 121 ? 3.023 2.524 2.344 1.00 94.75 121 ASN A CA 1
ATOM 889 C C . ASN A 1 121 ? 3.480 3.296 3.591 1.00 94.75 121 ASN A C 1
ATOM 891 O O . ASN A 1 121 ? 2.994 3.041 4.692 1.00 94.75 121 ASN A O 1
ATOM 895 N N . SER A 1 122 ? 4.391 4.258 3.427 1.00 94.88 122 SER A N 1
ATOM 896 C CA . SER A 1 122 ? 4.850 5.112 4.524 1.00 94.88 122 SER A CA 1
ATOM 897 C C . SER A 1 122 ? 3.744 6.049 5.010 1.00 94.88 122 SER A C 1
ATOM 899 O O . SER A 1 122 ? 3.612 6.242 6.217 1.00 94.88 122 SER A O 1
ATOM 901 N N . PHE A 1 123 ? 2.930 6.597 4.101 1.00 96.44 123 PHE A N 1
ATOM 902 C CA . PHE A 1 123 ? 1.773 7.422 4.455 1.00 96.44 123 PHE A CA 1
ATOM 903 C C . PHE A 1 123 ? 0.684 6.610 5.154 1.00 96.44 123 PHE A C 1
ATOM 905 O O . PHE A 1 123 ? 0.217 7.037 6.207 1.00 96.44 123 PHE A O 1
ATOM 912 N N . VAL A 1 124 ? 0.349 5.419 4.641 1.00 95.94 124 VAL A N 1
ATOM 913 C CA . VAL A 1 124 ? -0.613 4.515 5.299 1.00 95.94 124 VAL A CA 1
ATOM 914 C C . VAL A 1 124 ? -0.147 4.170 6.712 1.00 95.94 124 VAL A C 1
ATOM 916 O O . VAL A 1 124 ? -0.906 4.318 7.667 1.00 95.94 124 VAL A O 1
ATOM 919 N N . ALA A 1 125 ? 1.122 3.783 6.872 1.00 94.94 125 ALA A N 1
ATOM 920 C CA . ALA A 1 125 ? 1.676 3.489 8.187 1.00 94.94 125 ALA A CA 1
ATOM 921 C C . ALA A 1 125 ? 1.645 4.722 9.098 1.00 94.94 125 ALA A C 1
ATOM 923 O O . ALA A 1 125 ? 1.250 4.609 10.251 1.00 94.94 125 ALA A O 1
ATOM 924 N N . LYS A 1 126 ? 2.023 5.909 8.603 1.00 95.62 126 LYS A N 1
ATOM 925 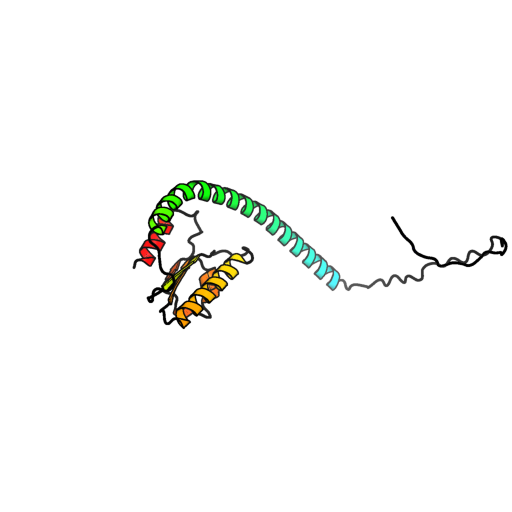C CA . LYS A 1 126 ? 1.968 7.151 9.389 1.00 95.62 126 LYS A CA 1
ATOM 926 C C . LYS A 1 126 ? 0.548 7.437 9.878 1.00 95.62 126 LYS A C 1
ATOM 928 O O . LYS A 1 126 ? 0.387 7.711 11.063 1.00 95.62 126 LYS A O 1
ATOM 933 N N . GLN A 1 127 ? -0.449 7.329 9.002 1.00 95.88 127 GLN A N 1
ATOM 934 C CA . GLN A 1 127 ? -1.844 7.568 9.363 1.00 95.88 127 GLN A CA 1
ATOM 935 C C . GLN A 1 127 ? -2.344 6.544 10.383 1.00 95.88 127 GLN A C 1
ATOM 937 O O . GLN A 1 127 ? -2.933 6.931 11.386 1.00 95.88 127 GLN A O 1
ATOM 942 N N . ALA A 1 128 ? -2.024 5.261 10.192 1.00 94.88 128 ALA A N 1
ATOM 943 C CA . ALA A 1 128 ? -2.362 4.218 11.157 1.00 94.88 128 ALA A CA 1
ATOM 944 C C . ALA A 1 128 ? -1.776 4.519 12.547 1.00 94.88 128 ALA A C 1
ATOM 946 O O . ALA A 1 128 ? -2.479 4.403 13.542 1.00 94.88 128 ALA A O 1
ATOM 947 N N . ARG A 1 129 ? -0.522 4.987 12.632 1.00 94.50 129 ARG A N 1
ATOM 948 C CA . ARG A 1 129 ? 0.091 5.366 13.920 1.00 94.50 129 ARG A CA 1
ATOM 949 C C . ARG A 1 129 ? -0.630 6.524 14.607 1.00 94.50 129 ARG A C 1
ATOM 951 O O . ARG A 1 129 ? -0.688 6.530 15.830 1.00 94.50 129 ARG A O 1
ATOM 958 N N . ILE A 1 130 ? -1.114 7.505 13.844 1.00 94.88 130 ILE A N 1
ATOM 959 C CA . ILE A 1 130 ? -1.869 8.640 14.394 1.00 94.88 130 ILE A CA 1
ATOM 960 C C . ILE A 1 130 ? -3.186 8.126 14.980 1.00 94.88 130 ILE A C 1
ATOM 962 O O . ILE A 1 130 ? -3.442 8.345 16.158 1.00 94.88 130 ILE A O 1
ATOM 966 N N . VAL A 1 131 ? -3.941 7.350 14.195 1.00 93.19 131 VAL A N 1
ATOM 967 C CA . VAL A 1 131 ? -5.234 6.783 14.607 1.00 93.19 131 VAL A CA 1
ATOM 968 C C . VAL A 1 131 ? -5.099 5.889 15.840 1.00 93.19 131 VAL A C 1
ATOM 970 O O . VAL A 1 131 ? -5.905 6.002 16.759 1.00 93.19 131 VAL A O 1
ATOM 973 N N . ILE A 1 132 ? -4.075 5.028 15.889 1.00 92.75 132 ILE A N 1
ATOM 974 C CA . ILE A 1 132 ? -3.833 4.152 17.043 1.00 92.75 132 ILE A CA 1
ATOM 975 C C . ILE A 1 132 ? -3.563 4.998 18.292 1.00 92.75 132 ILE A C 1
ATOM 977 O O . ILE A 1 132 ? -4.255 4.839 19.289 1.00 92.75 132 ILE A O 1
ATOM 981 N N . LYS A 1 133 ? -2.617 5.943 18.227 1.00 93.19 133 LYS A N 1
ATOM 982 C CA . LYS A 1 133 ? -2.248 6.768 19.389 1.00 93.19 133 LYS A CA 1
ATOM 983 C C . LYS A 1 133 ? -3.409 7.610 19.910 1.00 93.19 133 LYS A C 1
ATOM 985 O O . LYS A 1 133 ? -3.593 7.698 21.116 1.00 93.19 133 LYS A O 1
ATOM 990 N N . GLU A 1 134 ? -4.180 8.221 19.015 1.00 92.75 134 GLU A N 1
ATOM 991 C CA . GLU A 1 134 ? -5.321 9.064 19.385 1.00 92.75 134 GLU A CA 1
ATOM 992 C C . GLU A 1 134 ? -6.401 8.261 20.124 1.00 92.75 134 GLU A C 1
ATOM 994 O O . GLU A 1 134 ? -6.912 8.701 21.152 1.00 92.75 134 GLU A O 1
ATOM 999 N N . ASN A 1 135 ? -6.690 7.045 19.657 1.00 90.44 135 ASN A N 1
ATOM 1000 C CA . ASN A 1 135 ? -7.693 6.183 20.281 1.00 90.44 135 ASN A CA 1
ATOM 1001 C C . ASN A 1 135 ? -7.203 5.533 21.578 1.00 90.44 135 ASN A C 1
ATOM 1003 O O . ASN A 1 135 ? -7.980 5.385 22.519 1.00 90.44 135 ASN A O 1
ATOM 1007 N N . GLU A 1 136 ? -5.916 5.207 21.674 1.00 89.94 136 GLU A N 1
ATOM 1008 C CA . GLU A 1 136 ? -5.328 4.730 22.928 1.00 89.94 136 GLU A CA 1
ATOM 1009 C C . GLU A 1 136 ? -5.330 5.812 24.008 1.00 89.94 136 GLU A C 1
ATOM 1011 O O . GLU A 1 136 ? -5.634 5.524 25.163 1.00 89.94 136 GLU A O 1
ATOM 1016 N N . MET A 1 137 ? -5.065 7.070 23.639 1.00 89.69 137 MET A N 1
ATOM 1017 C CA . MET A 1 137 ? -5.185 8.204 24.562 1.00 89.69 137 MET A CA 1
ATOM 1018 C C . MET A 1 137 ? -6.625 8.409 25.048 1.00 89.69 137 MET A C 1
ATOM 1020 O O . MET A 1 137 ? -6.830 8.846 26.178 1.00 89.69 137 MET A O 1
ATOM 1024 N N . ALA A 1 138 ? -7.619 8.066 24.226 1.00 87.88 138 ALA A N 1
ATOM 1025 C CA . ALA A 1 138 ? -9.029 8.076 24.612 1.00 87.88 138 ALA A CA 1
ATOM 1026 C C . ALA A 1 138 ? -9.440 6.875 25.495 1.00 87.88 138 ALA A C 1
ATOM 1028 O O . ALA A 1 138 ? -10.573 6.837 25.980 1.00 87.88 138 ALA A O 1
ATOM 1029 N N . GLY A 1 139 ? -8.534 5.915 25.728 1.00 88.06 139 GLY A N 1
ATOM 1030 C CA . GLY A 1 139 ? -8.770 4.715 26.535 1.00 88.06 139 GLY A CA 1
ATOM 1031 C C . GLY A 1 139 ? -9.403 3.546 25.773 1.00 88.06 139 GLY A C 1
ATOM 1032 O O . GLY A 1 139 ? -9.859 2.594 26.403 1.00 88.06 139 GLY A O 1
ATOM 1033 N N . ASN A 1 140 ? -9.441 3.597 24.438 1.00 89.19 140 ASN A N 1
ATOM 1034 C CA . ASN A 1 140 ? -9.981 2.518 23.612 1.00 89.19 140 ASN A CA 1
ATOM 1035 C C . ASN A 1 140 ? -8.926 1.425 23.384 1.00 89.19 140 ASN A C 1
ATOM 1037 O O . ASN A 1 140 ? -7.771 1.712 23.067 1.00 89.19 140 ASN A O 1
ATOM 1041 N N . ALA A 1 141 ? -9.331 0.157 23.485 1.00 89.19 141 ALA A N 1
ATOM 1042 C CA . ALA A 1 141 ? -8.476 -0.964 23.107 1.00 89.19 141 ALA A CA 1
ATOM 1043 C C . ALA A 1 141 ? -8.359 -1.027 21.577 1.00 89.19 141 ALA A C 1
ATOM 1045 O O . ALA A 1 141 ? -9.375 -1.074 20.886 1.00 89.19 141 ALA A O 1
ATOM 1046 N N . VAL A 1 142 ? -7.138 -1.046 21.032 1.00 92.06 142 VAL A N 1
ATOM 1047 C CA . VAL A 1 142 ? -6.915 -1.029 19.577 1.00 92.06 142 VAL A CA 1
ATOM 1048 C C . VAL A 1 142 ? -6.356 -2.362 19.087 1.00 92.06 142 VAL A C 1
ATOM 1050 O O . VAL A 1 142 ? -5.324 -2.834 19.560 1.00 92.06 142 VAL A O 1
ATOM 1053 N N . GLN A 1 143 ? -7.016 -2.946 18.089 1.00 92.56 143 GLN A N 1
ATOM 1054 C CA . GLN A 1 143 ? -6.563 -4.125 17.358 1.00 92.56 143 GLN A CA 1
ATOM 1055 C C . GLN A 1 143 ? -6.196 -3.735 15.929 1.00 92.56 143 GLN A C 1
ATOM 1057 O O . GLN A 1 143 ? -6.943 -3.032 15.250 1.00 92.56 143 GLN A O 1
ATOM 1062 N N . VAL A 1 144 ? -5.049 -4.205 15.447 1.00 93.19 144 VAL A N 1
ATOM 1063 C CA . VAL A 1 144 ? -4.559 -3.882 14.104 1.00 93.19 144 VAL A CA 1
ATOM 1064 C C . VAL A 1 144 ? -4.676 -5.099 13.194 1.00 93.19 144 VAL A C 1
ATOM 1066 O O . VAL A 1 144 ? -4.133 -6.172 13.480 1.00 93.19 144 VAL A O 1
ATOM 1069 N N . TYR A 1 145 ? -5.341 -4.890 12.062 1.00 94.06 145 TYR A N 1
ATOM 1070 C CA . TYR A 1 145 ? -5.432 -5.815 10.944 1.00 94.06 145 TYR A CA 1
ATOM 1071 C C . TYR A 1 145 ? -4.632 -5.253 9.771 1.00 94.06 145 TYR A C 1
ATOM 1073 O O . TYR A 1 145 ? -4.800 -4.100 9.372 1.00 94.06 145 TYR A O 1
ATOM 1081 N N . GLY A 1 146 ? -3.731 -6.059 9.220 1.00 93.44 146 GLY A N 1
ATOM 1082 C CA . GLY A 1 146 ? -2.871 -5.640 8.116 1.00 93.44 146 GLY A CA 1
ATOM 1083 C C . GLY A 1 146 ? -3.155 -6.431 6.852 1.00 93.44 146 GLY A C 1
ATOM 1084 O O . GLY A 1 146 ? -3.170 -7.658 6.890 1.00 93.44 146 GLY A O 1
ATOM 1085 N N . VAL A 1 147 ? -3.299 -5.746 5.721 1.00 93.81 147 VAL A N 1
ATOM 1086 C CA . VAL A 1 147 ? -3.174 -6.381 4.404 1.00 93.81 147 VAL A CA 1
ATOM 1087 C C . VAL A 1 147 ? -1.845 -5.948 3.800 1.00 93.81 147 VAL A C 1
ATOM 1089 O O . VAL A 1 147 ? -1.570 -4.757 3.647 1.00 93.81 147 VAL A O 1
ATOM 1092 N N . GLY A 1 148 ? -1.015 -6.927 3.478 1.00 92.75 148 GLY A N 1
ATOM 1093 C CA . GLY A 1 148 ? 0.290 -6.770 2.865 1.00 92.75 148 GLY A CA 1
ATOM 1094 C C . GLY A 1 148 ? 1.467 -6.822 3.841 1.00 92.75 148 GLY A C 1
ATOM 1095 O O . GLY A 1 148 ? 1.372 -6.470 5.018 1.00 92.75 148 GLY A O 1
ATOM 1096 N N . ASP A 1 149 ? 2.630 -7.229 3.338 1.00 93.19 149 ASP A N 1
ATOM 1097 C CA . ASP A 1 149 ? 3.841 -7.342 4.164 1.00 93.19 149 ASP A CA 1
ATOM 1098 C C . ASP A 1 149 ? 4.428 -6.000 4.615 1.00 93.19 149 ASP A C 1
ATOM 1100 O O . ASP A 1 149 ? 5.105 -5.919 5.650 1.00 93.19 149 ASP A O 1
ATOM 1104 N N . LYS A 1 150 ? 4.200 -4.925 3.852 1.00 94.25 150 LYS A N 1
ATOM 1105 C CA . LYS A 1 150 ? 4.831 -3.635 4.145 1.00 94.25 150 LYS A CA 1
ATOM 1106 C C . LYS A 1 150 ? 4.272 -3.000 5.407 1.00 94.25 150 LYS A C 1
ATOM 1108 O O . LYS A 1 150 ? 5.072 -2.494 6.198 1.00 94.25 150 LYS A O 1
ATOM 1113 N N . ILE A 1 151 ? 2.966 -3.094 5.660 1.00 94.31 151 ILE A N 1
ATOM 1114 C CA . ILE A 1 151 ? 2.392 -2.560 6.900 1.00 94.31 151 ILE A CA 1
ATOM 1115 C C . ILE A 1 151 ? 2.884 -3.316 8.135 1.00 94.31 151 ILE A C 1
ATOM 1117 O O . ILE A 1 151 ? 3.246 -2.678 9.125 1.00 94.31 151 ILE A O 1
ATOM 1121 N N . ARG A 1 152 ? 3.015 -4.648 8.038 1.00 93.69 152 ARG A N 1
ATOM 1122 C CA . ARG A 1 152 ? 3.620 -5.481 9.083 1.00 93.69 152 ARG A CA 1
ATOM 1123 C C . ARG A 1 152 ? 4.999 -4.949 9.440 1.00 93.69 152 ARG A C 1
ATOM 1125 O O . ARG A 1 152 ? 5.221 -4.534 10.569 1.00 93.69 152 ARG A O 1
ATOM 1132 N N . SER A 1 153 ? 5.894 -4.855 8.455 1.00 93.06 153 SER A N 1
ATOM 1133 C CA . SER A 1 153 ? 7.265 -4.379 8.684 1.00 93.06 153 SER A CA 1
ATOM 1134 C C . SER A 1 153 ? 7.337 -2.952 9.249 1.00 93.06 153 SER A C 1
ATOM 1136 O O . SER A 1 153 ? 8.227 -2.646 10.042 1.00 93.06 153 SER A O 1
ATOM 1138 N N . ALA A 1 154 ? 6.393 -2.081 8.873 1.00 93.44 154 ALA A N 1
ATOM 1139 C CA . ALA A 1 154 ? 6.376 -0.683 9.288 1.00 93.44 154 ALA A CA 1
ATOM 1140 C C . ALA A 1 154 ? 5.868 -0.477 10.724 1.00 93.44 154 ALA A C 1
ATOM 1142 O O . ALA A 1 154 ? 6.302 0.472 11.385 1.00 93.44 154 ALA A O 1
ATOM 1143 N N . LEU A 1 155 ? 4.944 -1.317 11.198 1.00 93.94 155 LEU A N 1
ATOM 1144 C CA . LEU A 1 155 ? 4.342 -1.188 12.528 1.00 93.94 155 LEU A CA 1
ATOM 1145 C C . LEU A 1 155 ? 4.898 -2.197 13.547 1.00 93.94 155 LEU A C 1
ATOM 1147 O O . LEU A 1 155 ? 4.792 -1.929 14.739 1.00 93.94 155 LEU A O 1
ATOM 1151 N N . GLN A 1 156 ? 5.588 -3.265 13.120 1.00 93.88 156 GLN A N 1
ATOM 1152 C CA . GLN A 1 156 ? 6.112 -4.330 13.996 1.00 93.88 156 GLN A CA 1
ATOM 1153 C C . GLN A 1 156 ? 6.922 -3.822 15.194 1.00 93.88 156 GLN A C 1
ATOM 1155 O O . GLN A 1 156 ? 6.790 -4.352 16.289 1.00 93.88 156 GLN A O 1
ATOM 1160 N N . ARG A 1 157 ? 7.772 -2.807 14.996 1.00 91.88 157 ARG A N 1
ATOM 1161 C CA . ARG A 1 157 ? 8.661 -2.301 16.057 1.00 91.88 157 ARG A CA 1
ATOM 1162 C C . ARG A 1 157 ? 7.938 -1.493 17.132 1.00 91.88 157 ARG A C 1
ATOM 1164 O O . ARG A 1 157 ? 8.461 -1.371 18.228 1.00 91.88 157 ARG A O 1
ATOM 1171 N N . THR A 1 158 ? 6.804 -0.882 16.799 1.00 91.25 158 THR A N 1
ATOM 1172 C CA . THR A 1 158 ? 6.131 0.091 17.677 1.00 91.25 158 THR A CA 1
ATOM 1173 C C . THR A 1 158 ? 4.794 -0.429 18.194 1.00 91.25 158 THR A C 1
ATOM 1175 O O . THR A 1 158 ? 4.439 -0.138 19.324 1.00 91.25 158 THR A O 1
ATOM 1178 N N . PHE A 1 159 ? 4.071 -1.192 17.373 1.00 92.44 159 PHE A N 1
ATOM 1179 C CA . PHE A 1 159 ? 2.705 -1.658 17.625 1.00 92.44 159 PHE A CA 1
ATOM 1180 C C . PHE A 1 159 ? 2.562 -3.168 17.354 1.00 92.44 159 PHE A C 1
ATOM 1182 O O . PHE A 1 159 ? 1.501 -3.634 16.945 1.00 92.44 159 PHE A O 1
ATOM 1189 N N . GLY A 1 160 ? 3.653 -3.932 17.499 1.00 89.25 160 GLY A N 1
ATOM 1190 C CA . GLY A 1 160 ? 3.681 -5.367 17.185 1.00 89.25 160 GLY A CA 1
ATOM 1191 C C . GLY A 1 160 ? 2.828 -6.236 18.115 1.00 89.25 160 GLY A C 1
ATOM 1192 O O . GLY A 1 160 ? 2.372 -7.299 17.710 1.00 89.25 160 GLY A O 1
ATOM 1193 N N . ASP A 1 161 ? 2.584 -5.757 19.328 1.00 91.25 161 ASP A N 1
ATOM 1194 C CA . ASP A 1 161 ? 1.703 -6.323 20.355 1.00 91.25 161 ASP A CA 1
ATOM 1195 C C . ASP A 1 161 ? 0.207 -6.236 20.005 1.00 91.25 161 ASP A C 1
ATOM 1197 O O . ASP A 1 161 ? -0.586 -7.049 20.470 1.00 91.25 161 ASP A O 1
ATOM 1201 N N . ARG A 1 162 ? -0.187 -5.282 19.155 1.00 90.06 162 ARG A N 1
ATOM 1202 C CA . ARG A 1 162 ? -1.594 -5.023 18.791 1.00 90.06 162 ARG A CA 1
ATOM 1203 C C . ARG A 1 162 ? -2.042 -5.744 17.526 1.00 90.06 162 ARG A C 1
ATOM 1205 O O . ARG A 1 162 ? -3.195 -5.606 17.111 1.00 90.06 162 ARG A O 1
ATOM 1212 N N . PHE A 1 163 ? -1.151 -6.478 16.865 1.00 92.56 163 PHE A N 1
ATOM 1213 C CA . PHE A 1 163 ? -1.513 -7.205 15.656 1.00 92.56 163 PHE A CA 1
ATOM 1214 C C . PHE A 1 163 ? -2.408 -8.393 15.983 1.00 92.56 163 PHE A C 1
ATOM 1216 O O . PHE A 1 163 ? -1.981 -9.350 16.623 1.00 92.56 163 PHE A O 1
ATOM 1223 N N . LYS A 1 164 ? -3.640 -8.363 15.469 1.00 91.62 164 LYS A N 1
ATOM 1224 C CA . LYS A 1 164 ? -4.556 -9.500 15.580 1.00 91.62 164 LYS A CA 1
ATOM 1225 C C . LYS A 1 164 ? -4.376 -10.469 14.419 1.00 91.62 164 LYS A C 1
ATOM 1227 O O . LYS A 1 164 ? -4.270 -11.677 14.624 1.00 91.62 164 LYS A O 1
ATOM 1232 N N . ARG A 1 165 ? -4.330 -9.946 13.189 1.00 90.62 165 ARG A N 1
ATOM 1233 C CA . ARG A 1 165 ? -4.165 -10.756 11.976 1.00 90.62 165 ARG A CA 1
ATOM 1234 C C . ARG A 1 165 ? -3.554 -9.943 10.841 1.00 90.62 165 ARG A C 1
ATOM 1236 O O . ARG A 1 165 ? -3.885 -8.777 10.639 1.00 90.62 165 ARG A O 1
ATOM 1243 N N . ILE A 1 166 ? -2.666 -10.580 10.084 1.00 91.69 166 ILE A N 1
ATOM 1244 C CA . ILE A 1 166 ? -2.035 -9.995 8.900 1.00 91.69 166 ILE A CA 1
ATOM 1245 C C . ILE A 1 166 ? -2.212 -10.956 7.732 1.00 91.69 166 ILE A C 1
ATOM 1247 O O . ILE A 1 166 ? -1.961 -12.152 7.862 1.00 91.69 166 ILE A O 1
ATOM 1251 N N . MET A 1 167 ? -2.638 -10.422 6.594 1.00 90.44 167 MET A N 1
ATOM 1252 C CA . MET A 1 167 ? -2.860 -11.167 5.361 1.00 90.44 167 MET A CA 1
ATOM 1253 C C . MET A 1 167 ? -1.818 -10.729 4.340 1.00 90.44 167 MET A C 1
ATOM 1255 O O . MET A 1 167 ? -1.730 -9.550 4.012 1.00 90.44 167 MET A O 1
ATOM 1259 N N . THR A 1 168 ? -1.013 -11.672 3.863 1.00 90.12 168 THR A N 1
ATOM 1260 C CA . THR A 1 168 ? 0.065 -11.435 2.894 1.00 90.12 168 THR A CA 1
ATOM 1261 C C . THR A 1 168 ? -0.232 -12.133 1.568 1.00 90.12 168 THR A C 1
ATOM 1263 O O . THR A 1 168 ? -1.156 -12.939 1.478 1.00 90.12 168 THR A O 1
ATOM 1266 N N . GLU A 1 169 ? 0.522 -11.782 0.529 1.00 87.19 169 GLU A N 1
ATOM 1267 C CA . GLU A 1 169 ? 0.412 -12.303 -0.840 1.00 87.19 169 GLU A CA 1
ATOM 1268 C C . GLU A 1 169 ? -0.954 -12.110 -1.516 1.00 87.19 169 GLU A C 1
ATOM 1270 O O . GLU A 1 169 ? -1.254 -12.732 -2.539 1.00 87.19 169 GLU A O 1
ATOM 1275 N N . VAL A 1 170 ? -1.776 -11.193 -1.006 1.00 82.56 170 VAL A N 1
ATOM 1276 C CA . VAL A 1 170 ? -3.129 -10.964 -1.532 1.00 82.56 170 VAL A CA 1
ATOM 1277 C C . VAL A 1 170 ? -3.078 -10.481 -2.987 1.00 82.56 170 VAL A C 1
ATOM 1279 O O . VAL A 1 170 ? -3.911 -10.850 -3.812 1.00 82.56 170 VAL A O 1
ATOM 1282 N N . THR A 1 171 ? -2.028 -9.732 -3.337 1.00 83.94 171 THR A N 1
ATOM 1283 C CA . THR A 1 171 ? -1.840 -9.130 -4.668 1.00 83.94 171 THR A CA 1
ATOM 1284 C C . THR A 1 171 ? -1.103 -10.020 -5.675 1.00 83.94 171 THR A C 1
ATOM 1286 O O . THR A 1 171 ? -0.705 -9.549 -6.747 1.00 83.94 171 THR A O 1
ATOM 1289 N N . ARG A 1 172 ? -0.886 -11.310 -5.365 1.00 84.56 172 ARG A N 1
ATOM 1290 C CA . ARG A 1 172 ? -0.315 -12.268 -6.332 1.00 84.56 172 ARG A CA 1
ATOM 1291 C C . ARG A 1 172 ? -1.234 -12.431 -7.547 1.00 8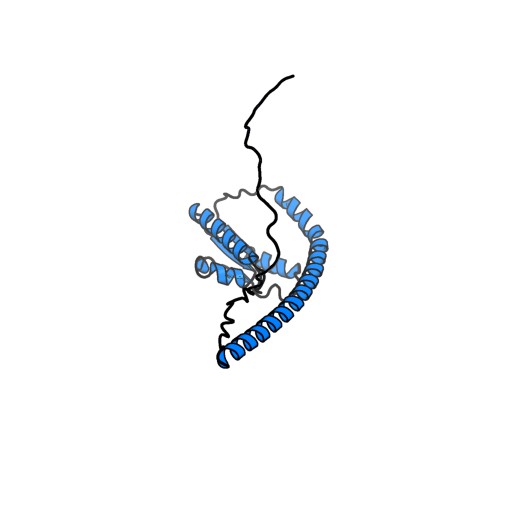4.56 172 ARG A C 1
ATOM 1293 O O . ARG A 1 172 ? -0.746 -12.478 -8.676 1.00 84.56 172 ARG A O 1
ATOM 1300 N N . PHE A 1 173 ? -2.541 -12.447 -7.306 1.00 84.69 173 PHE A N 1
ATOM 1301 C CA . PHE A 1 173 ? -3.586 -12.420 -8.326 1.00 84.69 173 PHE A CA 1
ATOM 1302 C C . PHE A 1 173 ? -4.276 -11.046 -8.343 1.00 84.69 173 PHE A C 1
ATOM 1304 O O . PHE A 1 173 ? -4.188 -10.310 -7.357 1.00 84.69 173 PHE A O 1
ATOM 1311 N N . PRO A 1 174 ? -4.942 -10.662 -9.449 1.00 87.88 174 PRO A N 1
ATOM 1312 C CA . PRO A 1 174 ? -5.759 -9.454 -9.471 1.00 87.88 174 PRO A CA 1
ATOM 1313 C C . PRO A 1 174 ? -6.837 -9.483 -8.384 1.00 87.88 174 PRO A C 1
ATOM 1315 O O . PRO A 1 174 ? -7.391 -10.544 -8.094 1.00 87.88 174 PRO A O 1
ATOM 1318 N N . TRP A 1 175 ? -7.150 -8.311 -7.828 1.00 88.31 175 TRP A N 1
ATOM 1319 C CA . TRP A 1 175 ? -8.141 -8.182 -6.763 1.00 88.31 175 TRP A CA 1
ATOM 1320 C C . TRP A 1 175 ? -9.502 -8.726 -7.199 1.00 88.31 175 TRP A C 1
ATOM 1322 O O . TRP A 1 175 ? -10.006 -8.370 -8.268 1.00 88.31 175 TRP A O 1
ATOM 1332 N N . ASN A 1 176 ? -10.096 -9.573 -6.361 1.00 87.75 176 ASN A N 1
ATOM 1333 C CA . ASN A 1 176 ? -11.409 -10.157 -6.596 1.00 87.75 176 ASN A CA 1
ATOM 1334 C C . ASN A 1 176 ? -12.306 -10.031 -5.354 1.00 87.75 176 ASN A C 1
ATOM 1336 O O . ASN A 1 176 ? -11.843 -9.772 -4.242 1.00 87.75 176 ASN A O 1
ATOM 1340 N N . PHE A 1 177 ? -13.612 -10.216 -5.553 1.00 87.81 177 PHE A N 1
ATOM 1341 C CA . PHE A 1 177 ? -14.589 -10.149 -4.466 1.00 87.81 177 PHE A CA 1
ATOM 1342 C C . PHE A 1 177 ? -14.376 -11.259 -3.424 1.00 87.81 177 PHE A C 1
ATOM 1344 O O . PHE A 1 177 ? -14.498 -11.006 -2.232 1.00 87.81 177 PHE A O 1
ATOM 1351 N N . GLY A 1 178 ? -13.963 -12.459 -3.846 1.00 89.00 178 GLY A N 1
ATOM 1352 C CA . GLY A 1 178 ? -13.717 -13.583 -2.935 1.00 89.00 178 GLY A CA 1
ATOM 1353 C C . GLY A 1 178 ? -12.643 -13.295 -1.879 1.00 89.00 178 GLY A C 1
ATOM 1354 O O . GLY A 1 178 ? -12.834 -13.603 -0.707 1.00 89.00 178 GLY A O 1
ATOM 1355 N N . GLN A 1 179 ? -11.544 -12.638 -2.255 1.00 88.12 179 GLN A N 1
ATOM 1356 C CA . GLN A 1 179 ? -10.501 -12.194 -1.326 1.00 88.12 179 GLN A CA 1
ATOM 1357 C C . GLN A 1 179 ? -11.051 -11.188 -0.312 1.00 88.12 179 GLN A C 1
ATOM 1359 O O . GLN A 1 179 ? -10.738 -11.287 0.873 1.00 88.12 179 GLN A O 1
ATOM 1364 N N . ALA A 1 180 ? -11.902 -10.260 -0.758 1.00 89.62 180 ALA A N 1
ATOM 1365 C CA . ALA A 1 180 ? -12.556 -9.305 0.128 1.00 89.62 180 ALA A CA 1
ATOM 1366 C C . ALA A 1 180 ? -13.509 -10.000 1.116 1.00 89.62 180 ALA A C 1
ATOM 1368 O O . ALA A 1 180 ? -13.483 -9.667 2.297 1.00 89.62 180 ALA A O 1
ATOM 1369 N N . CYS A 1 181 ? -14.279 -11.001 0.673 1.00 91.50 181 CYS A N 1
ATOM 1370 C CA . CYS A 1 181 ? -15.135 -11.802 1.554 1.00 91.50 181 CYS A CA 1
ATOM 1371 C C . CYS A 1 181 ? -14.331 -12.546 2.619 1.00 91.50 181 CYS A C 1
ATOM 1373 O O . CYS A 1 181 ? -14.722 -12.543 3.779 1.00 91.50 181 CYS A O 1
ATOM 1375 N N . ILE A 1 182 ? -13.188 -13.132 2.248 1.00 90.25 182 ILE A N 1
ATOM 1376 C CA . ILE A 1 182 ? -12.311 -13.803 3.213 1.00 90.25 182 ILE A CA 1
ATOM 1377 C C . ILE A 1 182 ? -11.798 -12.790 4.243 1.00 90.25 182 ILE A C 1
ATOM 1379 O O . ILE A 1 182 ? -11.840 -13.070 5.434 1.00 90.25 182 ILE A O 1
ATOM 1383 N N . ILE A 1 183 ? -11.343 -11.606 3.815 1.00 89.88 183 ILE A N 1
ATOM 1384 C CA . ILE A 1 183 ? -10.893 -10.552 4.742 1.00 89.88 183 ILE A CA 1
ATOM 1385 C C . ILE A 1 183 ? -12.036 -10.126 5.675 1.00 89.88 183 ILE A C 1
ATOM 1387 O O . ILE A 1 183 ? -11.813 -9.988 6.874 1.00 89.88 183 ILE A O 1
ATOM 1391 N N . ALA A 1 184 ? -13.244 -9.944 5.140 1.00 91.12 184 ALA A N 1
ATOM 1392 C CA . ALA A 1 184 ? -14.414 -9.525 5.905 1.00 91.12 184 ALA A CA 1
ATOM 1393 C C . ALA A 1 184 ? -14.843 -10.576 6.940 1.00 91.12 184 ALA A C 1
ATOM 1395 O O . ALA A 1 184 ? -15.002 -10.244 8.109 1.00 91.12 184 ALA A O 1
ATOM 1396 N N . ASP A 1 185 ? -14.941 -11.847 6.548 1.00 90.50 185 ASP A N 1
ATOM 1397 C CA . ASP A 1 185 ? -15.256 -12.951 7.464 1.00 90.50 185 ASP A CA 1
ATOM 1398 C C . ASP A 1 185 ? -14.206 -13.063 8.582 1.00 90.50 185 ASP A C 1
ATOM 1400 O O . ASP A 1 185 ? -14.522 -13.205 9.760 1.00 90.50 185 ASP A O 1
ATOM 1404 N N . ARG A 1 186 ? -12.926 -12.870 8.238 1.00 85.94 186 ARG A N 1
ATOM 1405 C CA . ARG A 1 186 ? -11.832 -12.835 9.219 1.00 85.94 186 ARG A CA 1
ATOM 1406 C C . ARG A 1 186 ? -11.829 -11.611 10.135 1.00 85.94 186 ARG A C 1
ATOM 1408 O O . ARG A 1 186 ? -11.092 -11.663 11.116 1.00 85.94 186 ARG A O 1
ATOM 1415 N N . LEU A 1 18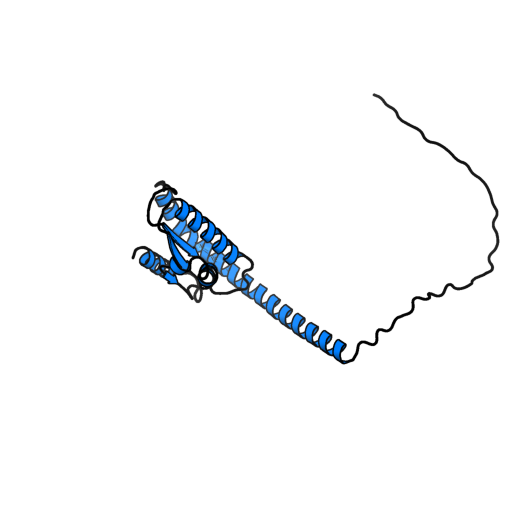7 ? -12.546 -10.539 9.799 1.00 86.88 187 LEU A N 1
ATOM 1416 C CA . LEU A 1 187 ? -12.729 -9.364 10.658 1.00 86.88 187 LEU A CA 1
ATOM 1417 C C . LEU A 1 187 ? -13.933 -9.515 11.590 1.00 86.88 187 LEU A C 1
ATOM 1419 O O . LEU A 1 187 ? -13.950 -8.896 12.647 1.00 86.88 187 LEU A O 1
ATOM 1423 N N . MET A 1 188 ? -14.9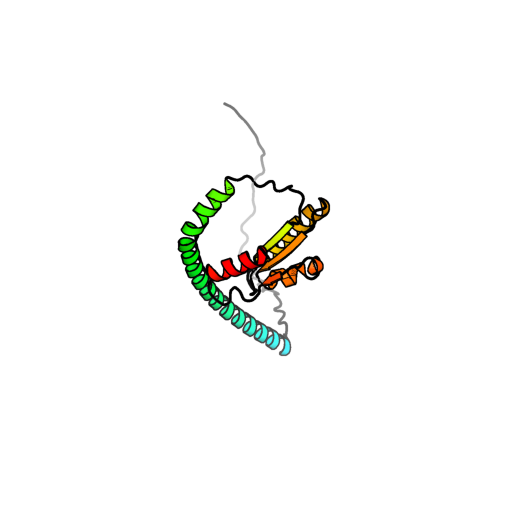32 -10.304 11.189 1.00 82.62 188 MET A N 1
ATOM 1424 C CA . MET A 1 188 ? -16.124 -10.576 11.997 1.00 82.62 188 MET A CA 1
ATOM 1425 C C . MET A 1 188 ? -15.887 -11.643 13.081 1.00 82.62 188 MET A C 1
ATOM 1427 O O . MET A 1 188 ? -16.635 -11.673 14.054 1.00 82.62 188 MET A O 1
ATOM 1431 N N . GLN A 1 189 ? -14.873 -12.501 12.903 1.00 71.88 189 GLN A N 1
ATOM 1432 C CA . GLN A 1 189 ? -14.417 -13.526 13.861 1.00 71.88 189 GLN A CA 1
ATOM 1433 C C . GLN A 1 189 ? -13.393 -12.978 14.859 1.00 71.88 189 GLN A C 1
ATOM 1435 O O . GLN A 1 189 ? -13.573 -13.213 16.072 1.00 71.88 189 GLN A O 1
#

Foldseek 3Di:
DDDDDDDDDDDDDDDDDDDDDDDDDDPPDPPPPPPPPDDPVNVVVVVVVVVVVVVVVVVVVVVVVVVVVVVVVVVVVCVVCCVVPVVVVVVVVVPPDDPLDAEEAEAEQEDAQDDPPPCPLVVSLVVVVVSVVVNVVSVHHYAYEYEYPSSCVSCCVPCVVRYPYYHYPCVVDPDDVVSVVVVVVVVVD

Secondary structure (DSSP, 8-state):
---------------------------------------HHHHHHHHHHHHHHHHHHHHHHHHHHHHHHHHHHHHHHHHHHHHHHHHHHHHHTTS---TT--S-EEEEEE--SSS--TTHHHHHHHHHHHHHHHHHHTT--EEEEEESHHHHHHHHHHHGGGEEEEE-SGGGS---HHHHHHHHHHHH-

Sequence (189 aa):
MAGLASLASVGALRGMRLVPAAHLLPLHSAFGQQTRNFGAGDLKIVAARMKSVKSIQKITKAMKMVAASKLRMDQRRLENGLPFATPVQKLVQRIPVDPKEKGTLAVLALSSDKGLCGGVNSFVAKQARIVIKENEMAGNAVQVYGVGDKIRSALQRTFGDRFKRIMTEVTRFPWNFGQACIIADRLMQ

InterPro domains:
  IPR000131 ATP synthase, F1 complex, gamma subunit [PF00231] (43-189)
  IPR000131 ATP synthase, F1 complex, gamma subunit [PTHR11693] (42-188)
  IPR035968 ATP synthase, F1 complex, gamma subunit superfamily [SSF52943] (42-187)

pLDDT: mean 81.02, std 21.25, range [29.8, 97.88]

Organism: NCBI:txid933077

Radius of gyration: 34.37 Å; chains: 1; bounding box: 79×80×61 Å